Protein AF-A0A9W7ZA87-F1 (afdb_monomer_lite)

Sequence (185 aa):
MYPPQQPTYPDHVVEEARRQRLKSVKRQGIIYGGVEVAFTVVMAALLAVYVKRARDNYDSRYDDNWYRWYIWLLVALLALNVICAAYTIWRTISTIKWLKDPNTPPELIVAGTQTGWYGFGRSTIVIQQPAQQQYYQQPPPPTYAPDGSYAPNGPYAPNGPYAPDGSQPHGAYPPNSYLHGTNKQ

Structure (mmCIF, N/CA/C/O backbone):
data_AF-A0A9W7ZA87-F1
#
_entry.id   AF-A0A9W7ZA87-F1
#
loop_
_atom_site.group_PDB
_atom_site.id
_atom_site.type_symbol
_atom_site.label_atom_id
_atom_site.label_alt_id
_atom_site.label_comp_id
_atom_site.label_asym_id
_atom_site.label_entity_id
_atom_site.label_seq_id
_atom_site.pdbx_PDB_ins_code
_atom_site.Cartn_x
_atom_site.Cartn_y
_atom_site.Cartn_z
_atom_site.occupancy
_atom_site.B_iso_or_equiv
_atom_site.auth_seq_id
_atom_site.auth_comp_id
_atom_site.auth_asym_id
_atom_site.auth_atom_id
_atom_site.pdbx_PDB_model_num
ATOM 1 N N . MET A 1 1 ? -7.106 22.013 38.089 1.00 72.06 1 MET A N 1
ATOM 2 C CA . MET A 1 1 ? -7.945 21.427 37.022 1.00 72.06 1 MET A CA 1
ATOM 3 C C . MET A 1 1 ? -7.776 19.924 37.085 1.00 72.06 1 MET A C 1
ATOM 5 O O . MET A 1 1 ? -6.640 19.472 37.034 1.00 72.06 1 MET A O 1
ATOM 9 N N . TYR A 1 2 ? -8.859 19.173 37.265 1.00 67.69 2 TYR A N 1
ATOM 10 C CA . TYR A 1 2 ? -8.804 17.717 37.137 1.00 67.69 2 TYR A CA 1
ATOM 11 C C . TYR A 1 2 ? -8.795 17.344 35.649 1.00 67.69 2 TYR A C 1
ATOM 13 O O . TYR A 1 2 ? -9.451 18.040 34.866 1.00 67.69 2 TYR A O 1
ATOM 21 N N . PRO A 1 3 ? -8.056 16.298 35.240 1.00 79.94 3 PRO A N 1
ATOM 22 C CA . PRO A 1 3 ? -8.160 15.787 33.881 1.00 79.94 3 PRO A CA 1
ATOM 23 C C . PRO A 1 3 ? -9.607 15.333 33.618 1.00 79.94 3 PRO A C 1
ATOM 25 O O . PRO A 1 3 ? -10.256 14.821 34.536 1.00 79.94 3 PRO A O 1
ATOM 28 N N . PRO A 1 4 ? -10.138 15.536 32.400 1.00 78.25 4 PRO A N 1
ATOM 29 C CA . PRO A 1 4 ? -11.462 15.040 32.049 1.00 78.25 4 PRO A CA 1
ATOM 30 C C . PRO A 1 4 ? -11.510 13.521 32.248 1.00 78.25 4 PRO A C 1
ATOM 32 O O . PRO A 1 4 ? -10.562 12.817 31.897 1.00 78.25 4 PRO A O 1
ATOM 35 N N . GLN A 1 5 ? -12.601 13.021 32.836 1.00 76.25 5 GLN A N 1
ATOM 36 C CA . GLN A 1 5 ? -12.803 11.581 32.974 1.00 76.25 5 GLN A CA 1
ATOM 37 C C . GLN A 1 5 ? -12.877 10.942 31.587 1.00 76.25 5 GLN A C 1
ATOM 39 O O . GLN A 1 5 ? -13.565 11.443 30.695 1.00 76.25 5 GLN A O 1
ATOM 44 N N . GLN A 1 6 ? -12.145 9.845 31.418 1.00 76.69 6 GLN A N 1
ATOM 45 C CA . GLN A 1 6 ? -12.142 9.082 30.181 1.00 76.69 6 GLN A CA 1
ATOM 46 C C . GLN A 1 6 ? -13.514 8.428 29.964 1.00 76.69 6 GLN A C 1
ATOM 48 O O . GLN A 1 6 ? -14.052 7.830 30.899 1.00 76.69 6 GLN A O 1
ATOM 53 N N . PRO A 1 7 ? -14.110 8.544 28.765 1.00 78.75 7 PRO A N 1
ATOM 54 C CA . PRO A 1 7 ? -15.365 7.874 28.467 1.00 78.75 7 PRO A CA 1
ATOM 55 C C . PRO A 1 7 ? -15.174 6.353 28.503 1.00 78.75 7 PRO A C 1
ATOM 57 O O . PRO A 1 7 ? -14.403 5.784 27.729 1.00 78.75 7 PRO A O 1
ATOM 60 N N . THR A 1 8 ? -15.905 5.682 29.393 1.00 88.75 8 THR A N 1
ATOM 61 C CA . THR A 1 8 ? -15.935 4.218 29.465 1.00 88.75 8 THR A CA 1
ATOM 62 C C . THR A 1 8 ? -16.836 3.674 28.359 1.00 88.75 8 THR A C 1
ATOM 64 O O . THR A 1 8 ? -18.058 3.821 28.411 1.00 88.75 8 THR A O 1
ATOM 67 N N . TYR A 1 9 ? -16.244 3.043 27.346 1.00 86.56 9 TYR A N 1
ATOM 68 C CA . TYR A 1 9 ? -16.990 2.383 26.272 1.00 86.56 9 TYR A CA 1
ATOM 69 C C . TYR A 1 9 ? -17.353 0.944 26.669 1.00 86.56 9 TYR A C 1
ATOM 71 O O . TYR A 1 9 ? -16.493 0.242 27.198 1.00 86.56 9 TYR A O 1
ATOM 79 N N . PRO A 1 10 ? -18.576 0.461 26.377 1.00 92.12 10 PRO A N 1
ATOM 80 C CA . PRO A 1 10 ? -18.909 -0.951 26.546 1.00 92.12 10 PRO A CA 1
ATOM 81 C C . PRO A 1 10 ? -18.038 -1.848 25.652 1.00 92.12 10 PRO A C 1
ATOM 83 O O . PRO A 1 10 ? -17.840 -1.534 24.475 1.00 92.12 10 PRO A O 1
ATOM 86 N N . ASP A 1 11 ? -17.600 -3.001 26.166 1.00 91.06 11 ASP A N 1
ATOM 87 C CA . ASP A 1 11 ? -16.686 -3.921 25.460 1.00 91.06 11 ASP A CA 1
ATOM 88 C C . ASP A 1 11 ? -17.177 -4.320 24.059 1.00 91.06 11 ASP A C 1
ATOM 90 O O . ASP A 1 11 ? -16.398 -4.381 23.105 1.00 91.06 11 ASP A O 1
ATOM 94 N N . HIS A 1 12 ? -18.489 -4.533 23.899 1.00 92.38 12 HIS A N 1
ATOM 95 C CA . HIS A 1 12 ? -19.077 -4.911 22.611 1.00 92.38 12 HIS A CA 1
ATOM 96 C C . HIS A 1 12 ? -18.934 -3.811 21.545 1.00 92.38 12 HIS A C 1
ATOM 98 O O . HIS A 1 12 ? -18.693 -4.123 20.379 1.00 92.38 12 HIS A O 1
ATOM 104 N N . VAL A 1 13 ? -19.013 -2.533 21.937 1.00 89.56 13 VAL A N 1
ATOM 105 C CA . VAL A 1 13 ? -18.849 -1.386 21.026 1.00 89.56 13 VAL A CA 1
ATOM 106 C C . VAL A 1 13 ? -17.398 -1.288 20.559 1.00 89.56 13 VAL A C 1
ATOM 108 O O . VAL A 1 13 ? -17.131 -1.056 19.378 1.00 89.56 13 VAL A O 1
ATOM 111 N N . VAL A 1 14 ? -16.451 -1.497 21.477 1.00 89.44 14 VAL A N 1
ATOM 112 C CA . VAL A 1 14 ? -15.013 -1.468 21.177 1.00 89.44 14 VAL A CA 1
ATOM 113 C C . VAL A 1 14 ? -14.644 -2.582 20.199 1.00 89.44 14 VAL A C 1
ATOM 115 O O . VAL A 1 14 ? -13.931 -2.338 19.222 1.00 89.44 14 VAL A O 1
ATOM 118 N N . GLU A 1 15 ? -15.145 -3.795 20.429 1.00 91.38 15 GLU A N 1
ATOM 119 C CA . GLU A 1 15 ? -14.855 -4.949 19.579 1.00 91.38 15 GLU A CA 1
ATOM 120 C C . GLU A 1 15 ? -15.504 -4.819 18.191 1.00 91.38 15 GLU A C 1
ATOM 122 O O . GLU A 1 15 ? -14.879 -5.134 17.172 1.00 91.38 15 GLU A O 1
ATOM 127 N N . GLU A 1 16 ? -16.724 -4.283 18.107 1.00 91.25 16 GLU A N 1
ATOM 128 C CA . GLU A 1 16 ? -17.360 -4.001 16.821 1.00 91.25 16 GLU A CA 1
ATOM 129 C C . GLU A 1 16 ? -16.583 -2.941 16.026 1.00 91.25 16 GLU A C 1
ATOM 131 O O . GLU A 1 16 ? -16.246 -3.165 14.856 1.00 91.25 16 GLU A O 1
ATOM 136 N N . ALA A 1 17 ? -16.202 -1.832 16.670 1.00 88.81 17 ALA A N 1
ATOM 137 C CA . ALA A 1 17 ? -15.375 -0.794 16.058 1.00 88.81 17 ALA A CA 1
ATOM 138 C C . ALA A 1 17 ? -14.022 -1.354 15.581 1.00 88.81 17 ALA A C 1
ATOM 140 O O . ALA A 1 17 ? -13.575 -1.059 14.465 1.00 88.81 17 ALA A O 1
ATOM 141 N N . ARG A 1 18 ? -13.390 -2.229 16.376 1.00 90.44 18 ARG A N 1
ATOM 142 C CA . ARG A 1 18 ? -12.146 -2.927 16.015 1.00 90.44 18 ARG A CA 1
ATOM 143 C C . ARG A 1 18 ? -12.325 -3.764 14.749 1.00 90.44 18 ARG A C 1
ATOM 145 O O . ARG A 1 18 ? -11.526 -3.645 13.815 1.00 90.44 18 ARG A O 1
ATOM 152 N N . ARG A 1 19 ? -13.385 -4.575 14.674 1.00 92.00 19 ARG A N 1
ATOM 153 C CA . ARG A 1 19 ? -13.683 -5.421 13.504 1.00 92.00 19 ARG A CA 1
ATOM 154 C C . ARG A 1 19 ? -13.957 -4.601 12.251 1.00 92.00 19 ARG A C 1
ATOM 156 O O . ARG A 1 19 ? -13.438 -4.936 11.182 1.00 92.00 19 ARG A O 1
ATOM 163 N N . GLN A 1 20 ? -14.744 -3.533 12.364 1.00 90.31 20 GLN A N 1
ATOM 164 C CA . GLN A 1 20 ? -15.036 -2.645 11.238 1.00 90.31 20 GLN A CA 1
ATOM 165 C C . GLN A 1 20 ? -13.756 -1.987 10.702 1.00 90.31 20 GLN A C 1
ATOM 167 O O . GLN A 1 20 ? -13.512 -2.004 9.492 1.00 90.31 20 GLN A O 1
ATOM 172 N N . ARG A 1 21 ? -12.879 -1.503 11.590 1.00 84.81 21 ARG A N 1
ATOM 173 C CA . ARG A 1 21 ? -11.581 -0.927 11.203 1.00 84.81 21 ARG A CA 1
ATOM 174 C C . ARG A 1 21 ? -10.640 -1.936 10.573 1.00 84.81 21 ARG A C 1
ATOM 176 O O . ARG A 1 21 ? -9.973 -1.632 9.590 1.00 84.81 21 ARG A O 1
ATOM 183 N N . LEU A 1 22 ? -10.587 -3.150 11.106 1.00 89.75 22 LEU A N 1
ATOM 184 C CA . LEU A 1 22 ? -9.747 -4.192 10.531 1.00 89.75 22 LEU A CA 1
ATOM 185 C C . LEU A 1 22 ? -10.171 -4.501 9.086 1.00 89.75 22 LEU A C 1
ATOM 187 O O . LEU A 1 22 ? -9.316 -4.651 8.212 1.00 89.75 22 LEU A O 1
ATOM 191 N N . LYS A 1 23 ? -11.484 -4.537 8.813 1.00 90.50 23 LYS A N 1
ATOM 192 C CA . LYS A 1 23 ? -12.017 -4.7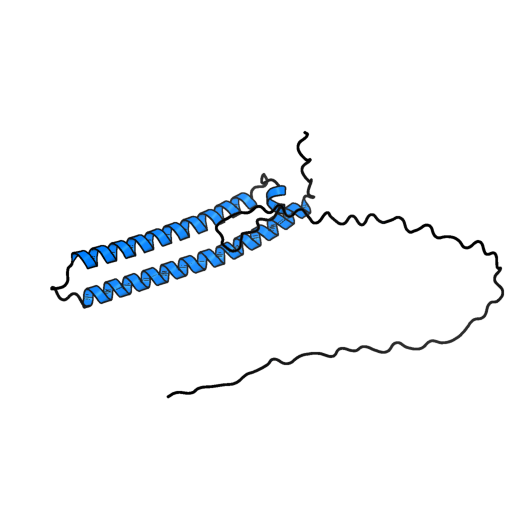01 7.452 1.00 90.50 23 LYS A CA 1
ATOM 193 C C . LYS A 1 23 ? -11.652 -3.520 6.547 1.00 90.50 23 LYS A C 1
ATOM 195 O O . LYS A 1 23 ? -11.206 -3.754 5.422 1.00 90.50 23 LYS A O 1
ATOM 200 N N . SER A 1 24 ? -11.803 -2.279 7.018 1.00 86.62 24 SER A N 1
ATOM 201 C CA . SER A 1 24 ? -11.503 -1.090 6.208 1.00 86.62 24 SER A CA 1
ATOM 202 C C . SER A 1 24 ? -10.012 -0.974 5.881 1.00 86.62 24 SER A C 1
ATOM 204 O O . SER A 1 24 ? -9.663 -0.822 4.709 1.00 86.62 24 SER A O 1
ATOM 206 N N . VAL A 1 25 ? -9.130 -1.158 6.870 1.00 86.19 25 VAL A N 1
ATOM 207 C CA . VAL A 1 25 ? -7.669 -1.125 6.687 1.00 86.19 25 VAL A CA 1
ATOM 208 C C . VAL A 1 25 ? -7.211 -2.247 5.758 1.00 86.19 25 VAL A C 1
ATOM 210 O O . VAL A 1 25 ? -6.379 -2.010 4.885 1.00 86.19 25 VAL A O 1
ATOM 213 N N . LYS A 1 26 ? -7.781 -3.455 5.879 1.00 88.81 26 LYS A N 1
ATOM 214 C CA . LYS A 1 26 ? -7.462 -4.567 4.970 1.00 88.81 26 LYS A CA 1
ATOM 215 C C . LYS A 1 26 ? -7.852 -4.241 3.527 1.00 88.81 26 LYS A C 1
ATOM 217 O O . LYS A 1 26 ? -7.058 -4.475 2.621 1.00 88.81 26 LYS A O 1
ATOM 222 N N . ARG A 1 27 ? -9.046 -3.678 3.305 1.00 89.00 27 ARG A N 1
ATOM 223 C CA . ARG A 1 27 ? -9.510 -3.296 1.962 1.00 89.00 27 ARG A CA 1
ATOM 224 C C . ARG A 1 27 ? -8.642 -2.192 1.357 1.00 89.00 27 ARG A C 1
ATOM 226 O O . ARG A 1 27 ? -8.226 -2.322 0.212 1.00 89.00 27 ARG A O 1
ATOM 233 N N . GLN A 1 28 ? -8.337 -1.146 2.124 1.00 84.56 28 GLN A N 1
ATOM 234 C CA . GLN A 1 28 ? -7.454 -0.068 1.672 1.00 84.56 28 GLN A CA 1
ATOM 235 C C . GLN A 1 28 ? -6.049 -0.589 1.361 1.00 84.56 28 GLN A C 1
ATOM 237 O O . GLN A 1 28 ? -5.515 -0.283 0.301 1.00 84.56 28 GLN A O 1
ATOM 242 N N . GLY A 1 29 ? -5.483 -1.431 2.229 1.00 85.00 29 GLY A N 1
ATOM 243 C CA . GLY A 1 29 ? -4.172 -2.042 2.010 1.00 85.00 29 GLY A CA 1
ATOM 244 C C . GLY A 1 29 ? -4.082 -2.830 0.704 1.00 85.00 29 GLY A C 1
ATOM 245 O O . GLY A 1 29 ? -3.088 -2.718 -0.003 1.00 85.00 29 GLY A O 1
ATOM 246 N N . ILE A 1 30 ? -5.136 -3.575 0.353 1.00 88.25 30 ILE A N 1
ATOM 247 C CA . ILE A 1 30 ? -5.198 -4.326 -0.910 1.00 88.25 30 ILE A CA 1
ATOM 248 C C . ILE A 1 30 ? -5.261 -3.381 -2.114 1.00 88.25 30 ILE A C 1
ATOM 250 O O . ILE A 1 30 ? -4.547 -3.600 -3.086 1.00 88.25 30 ILE A O 1
ATOM 254 N N . ILE A 1 31 ? -6.088 -2.333 -2.056 1.00 88.12 31 ILE A N 1
ATOM 255 C CA . ILE A 1 31 ? -6.246 -1.395 -3.176 1.00 88.12 31 ILE A CA 1
ATOM 256 C C . ILE A 1 31 ? -4.949 -0.615 -3.407 1.00 88.12 31 ILE A C 1
ATOM 258 O O . ILE A 1 31 ? -4.411 -0.652 -4.508 1.00 88.12 31 ILE A O 1
ATOM 262 N N . TYR A 1 32 ? -4.415 0.047 -2.376 1.00 85.81 32 TYR A N 1
ATOM 263 C CA . TYR A 1 32 ? -3.193 0.844 -2.514 1.00 85.81 32 TYR A CA 1
ATOM 264 C C . TYR A 1 32 ? -1.980 -0.029 -2.831 1.00 85.81 32 TYR A C 1
ATOM 266 O O . TYR A 1 32 ? -1.224 0.294 -3.741 1.00 85.81 32 TYR A O 1
ATOM 274 N N . GLY A 1 33 ? -1.828 -1.166 -2.144 1.00 87.00 33 GLY A N 1
ATOM 275 C CA . GLY A 1 33 ? -0.743 -2.103 -2.428 1.00 87.00 33 GLY A CA 1
ATOM 276 C C . GLY A 1 33 ? -0.811 -2.657 -3.852 1.00 87.00 33 GLY A C 1
ATOM 277 O O . GLY A 1 33 ? 0.213 -2.745 -4.519 1.00 87.00 33 GLY A O 1
ATOM 278 N N . GLY A 1 34 ? -2.010 -2.977 -4.349 1.00 88.88 34 GLY A N 1
ATOM 279 C CA . GLY A 1 34 ? -2.200 -3.452 -5.719 1.00 88.88 34 GLY A CA 1
ATOM 280 C C . GLY A 1 34 ? -1.887 -2.390 -6.774 1.00 88.88 34 GLY A C 1
ATOM 281 O O . GLY A 1 34 ? -1.212 -2.694 -7.755 1.00 88.88 34 GLY A O 1
ATOM 282 N N . VAL A 1 35 ? -2.336 -1.147 -6.562 1.00 91.00 35 VAL A N 1
ATOM 283 C CA . VAL A 1 35 ? -2.074 -0.027 -7.482 1.00 91.00 35 VAL A CA 1
ATOM 284 C C . VAL A 1 35 ? -0.583 0.303 -7.549 1.00 91.00 35 VAL A C 1
ATOM 286 O O . VAL A 1 35 ? -0.058 0.447 -8.650 1.00 91.00 35 VAL A O 1
ATOM 289 N N . GLU A 1 36 ? 0.111 0.365 -6.410 1.00 88.00 36 GLU A N 1
ATOM 290 C CA . GLU A 1 36 ? 1.558 0.622 -6.373 1.00 88.00 36 GLU A CA 1
ATOM 291 C C . GLU A 1 36 ? 2.340 -0.479 -7.097 1.00 88.00 36 GLU A C 1
ATOM 293 O O . GLU A 1 36 ? 3.146 -0.185 -7.973 1.00 88.00 36 GLU A O 1
ATOM 298 N N . VAL A 1 37 ? 2.046 -1.757 -6.819 1.00 88.81 37 VAL A N 1
ATOM 299 C CA . VAL A 1 37 ? 2.716 -2.884 -7.493 1.00 88.81 37 VAL A CA 1
ATOM 300 C C . VAL A 1 37 ? 2.472 -2.852 -9.002 1.00 88.81 37 VAL A C 1
ATOM 302 O O . VAL A 1 37 ? 3.410 -3.029 -9.780 1.00 88.81 37 VAL A O 1
ATOM 305 N N . ALA A 1 38 ? 1.235 -2.594 -9.434 1.00 91.31 38 ALA A N 1
ATOM 306 C CA . ALA A 1 38 ? 0.915 -2.448 -10.851 1.00 91.31 38 ALA A CA 1
ATOM 307 C C . ALA A 1 38 ? 1.698 -1.290 -11.493 1.00 91.31 38 ALA A C 1
ATOM 309 O O . ALA A 1 38 ? 2.262 -1.459 -12.574 1.00 91.31 38 ALA A O 1
ATOM 310 N N . PHE A 1 39 ? 1.788 -0.143 -10.815 1.00 89.56 39 PHE A N 1
ATOM 311 C CA . PHE A 1 39 ? 2.56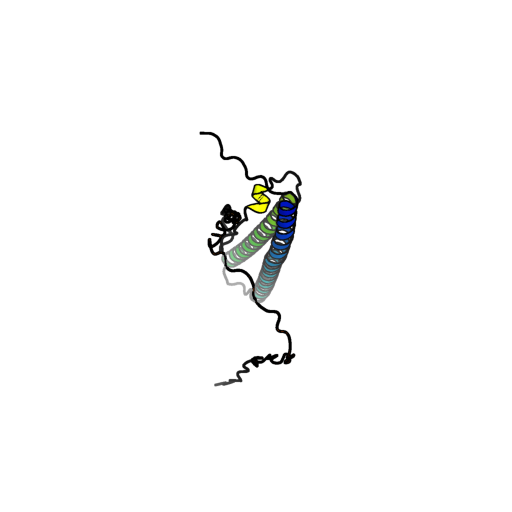0 1.004 -11.282 1.00 89.56 39 PHE A CA 1
ATOM 312 C C . PHE A 1 39 ? 4.056 0.677 -11.407 1.00 89.56 39 PHE A C 1
ATOM 314 O O . PHE A 1 39 ? 4.653 0.950 -12.450 1.00 89.56 39 PHE A O 1
ATOM 321 N N . THR A 1 40 ? 4.655 0.024 -10.405 1.00 90.62 40 THR A N 1
ATOM 322 C CA . THR A 1 40 ? 6.060 -0.412 -10.453 1.00 90.62 40 THR A CA 1
ATOM 323 C C . THR A 1 40 ? 6.314 -1.360 -11.629 1.00 90.62 40 THR A C 1
ATOM 325 O O . THR A 1 40 ? 7.307 -1.203 -12.339 1.00 90.62 40 THR A O 1
ATOM 328 N N . VAL A 1 41 ? 5.416 -2.323 -11.877 1.00 93.94 41 VAL A N 1
ATOM 329 C CA . VAL A 1 41 ? 5.532 -3.271 -13.000 1.00 93.94 41 VAL A CA 1
ATOM 330 C C . VAL A 1 41 ? 5.473 -2.547 -14.345 1.00 93.94 41 VAL A C 1
ATOM 332 O O . VAL A 1 41 ? 6.295 -2.823 -15.220 1.00 93.94 41 VAL A O 1
ATOM 335 N N . VAL A 1 42 ? 4.553 -1.592 -14.509 1.00 93.88 42 VAL A N 1
ATOM 336 C CA . VAL A 1 42 ? 4.457 -0.775 -15.730 1.00 93.88 42 VAL A CA 1
ATOM 337 C C . VAL A 1 42 ? 5.727 0.055 -15.932 1.00 93.88 42 VAL A C 1
ATOM 339 O O . VAL A 1 42 ? 6.285 0.052 -17.028 1.00 93.88 42 VAL A O 1
ATOM 342 N N . MET A 1 43 ? 6.234 0.710 -14.885 1.00 89.75 43 MET A N 1
ATOM 343 C CA . MET A 1 43 ? 7.472 1.497 -14.958 1.00 89.75 43 MET A CA 1
ATOM 344 C C . MET A 1 43 ? 8.688 0.632 -15.302 1.00 89.75 43 MET A C 1
ATOM 346 O O . MET A 1 43 ? 9.494 1.014 -16.149 1.00 89.75 43 MET A O 1
ATOM 350 N N . ALA A 1 44 ? 8.802 -0.558 -14.709 1.00 93.44 44 ALA A N 1
ATOM 351 C CA . ALA A 1 44 ? 9.866 -1.505 -15.026 1.00 93.44 44 ALA A CA 1
ATOM 352 C C . ALA A 1 44 ? 9.779 -2.003 -16.480 1.00 93.44 44 ALA A C 1
ATOM 354 O O . ALA A 1 44 ? 10.799 -2.091 -17.164 1.00 93.44 44 ALA A O 1
ATOM 355 N N . ALA A 1 45 ? 8.571 -2.279 -16.982 1.00 94.62 45 ALA A N 1
ATOM 356 C CA . ALA A 1 45 ? 8.359 -2.675 -18.372 1.00 94.62 45 ALA A CA 1
ATOM 357 C C . ALA A 1 45 ? 8.724 -1.547 -19.350 1.00 94.62 45 ALA A C 1
ATOM 359 O O . ALA A 1 45 ? 9.415 -1.792 -20.339 1.00 94.62 45 ALA A O 1
ATOM 360 N N . LEU A 1 46 ? 8.323 -0.304 -19.058 1.00 90.00 46 LEU A N 1
ATOM 361 C CA . LEU A 1 46 ? 8.698 0.868 -19.853 1.00 90.00 46 LEU A CA 1
ATOM 362 C C . LEU A 1 46 ? 10.213 1.090 -19.852 1.00 90.00 46 LEU A C 1
ATOM 364 O O . LEU A 1 46 ? 10.786 1.329 -20.913 1.00 90.00 46 LEU A O 1
ATOM 368 N N . LEU A 1 47 ? 10.872 0.942 -18.698 1.00 91.00 47 LEU A N 1
ATOM 369 C CA . LEU A 1 47 ? 12.329 1.004 -18.593 1.00 91.00 47 LEU A CA 1
ATOM 370 C C . LEU A 1 47 ? 12.994 -0.082 -19.450 1.00 91.00 47 LEU A C 1
ATOM 372 O O . LEU A 1 47 ? 13.928 0.212 -20.190 1.00 91.00 47 LEU A O 1
ATOM 376 N N . ALA A 1 48 ? 12.491 -1.318 -19.413 1.00 92.25 48 ALA A N 1
ATOM 377 C CA . ALA A 1 48 ? 13.021 -2.413 -20.223 1.00 92.25 48 ALA A CA 1
ATOM 378 C C . ALA A 1 48 ? 12.858 -2.155 -21.732 1.00 92.25 48 ALA A C 1
ATOM 380 O O . ALA A 1 48 ? 13.804 -2.350 -22.499 1.00 92.25 48 ALA A O 1
ATOM 381 N N . VAL A 1 49 ? 11.688 -1.670 -22.165 1.00 92.62 49 VAL A N 1
ATOM 382 C CA . VAL A 1 49 ? 11.437 -1.274 -23.562 1.00 92.62 49 VAL A CA 1
ATOM 383 C C . VAL A 1 49 ? 12.352 -0.122 -23.971 1.00 92.62 49 VAL A C 1
ATOM 385 O O . VAL A 1 49 ? 12.908 -0.147 -25.069 1.00 92.62 49 VAL A O 1
ATOM 388 N N . TYR A 1 50 ? 12.547 0.861 -23.092 1.00 87.88 50 TYR A N 1
ATOM 389 C CA . TYR A 1 50 ? 13.426 1.999 -23.335 1.00 87.88 50 TYR A CA 1
ATOM 390 C C . TYR A 1 50 ? 14.888 1.565 -23.500 1.00 87.88 50 TYR A C 1
ATOM 392 O O . TYR A 1 50 ? 15.524 1.929 -24.487 1.00 87.88 50 TYR A O 1
ATOM 400 N N . VAL A 1 51 ? 15.400 0.731 -22.589 1.00 89.44 51 VAL A N 1
ATOM 401 C CA . VAL A 1 51 ? 16.760 0.172 -22.661 1.00 89.44 51 VAL A CA 1
ATOM 402 C C . VAL A 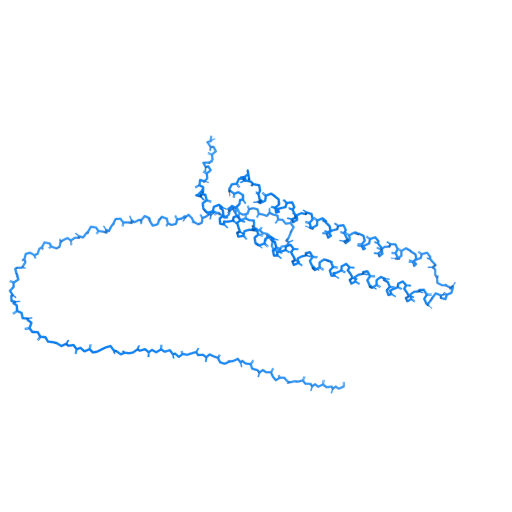1 51 ? 16.945 -0.648 -23.937 1.00 89.44 51 VAL A C 1
ATOM 404 O O . VAL A 1 51 ? 17.954 -0.492 -24.622 1.00 89.44 51 VAL A O 1
ATOM 407 N N . LYS A 1 52 ? 15.958 -1.477 -24.302 1.00 90.94 52 LYS A N 1
ATOM 408 C CA . LYS A 1 52 ? 15.995 -2.253 -25.548 1.00 90.94 52 LYS A CA 1
ATOM 409 C C . LYS A 1 52 ? 16.049 -1.341 -26.775 1.00 90.94 52 LYS A C 1
ATOM 411 O O . LYS A 1 52 ? 16.947 -1.478 -27.595 1.00 90.94 52 LYS A O 1
ATOM 416 N N . ARG A 1 53 ? 15.121 -0.385 -26.881 1.00 88.12 53 ARG A N 1
ATOM 417 C CA . ARG A 1 53 ? 15.061 0.544 -28.018 1.00 88.12 53 ARG A CA 1
ATOM 418 C C . ARG A 1 53 ? 16.341 1.355 -28.146 1.00 88.12 53 ARG A C 1
ATOM 420 O O . ARG A 1 53 ? 16.797 1.598 -2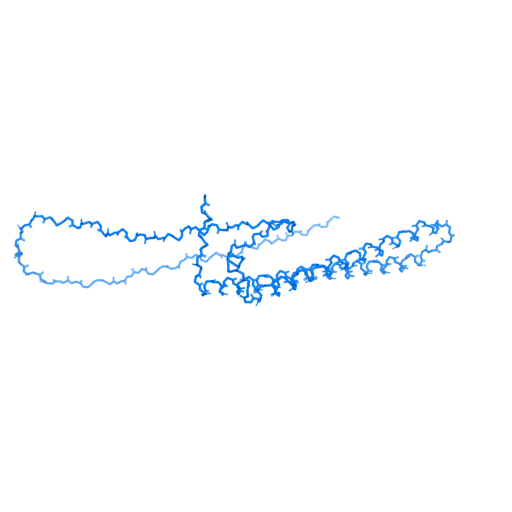9.258 1.00 88.12 53 ARG A O 1
ATOM 427 N N . ALA A 1 54 ? 16.898 1.801 -27.030 1.00 82.56 54 ALA A N 1
ATOM 428 C CA . ALA A 1 54 ? 18.135 2.552 -27.049 1.00 82.56 54 ALA A CA 1
ATOM 429 C C . ALA A 1 54 ? 19.300 1.693 -27.544 1.00 82.56 54 ALA A C 1
ATOM 431 O O . ALA A 1 54 ? 20.002 2.130 -28.446 1.00 82.56 54 ALA A O 1
ATOM 432 N N . ARG A 1 55 ? 19.445 0.456 -27.045 1.00 85.81 55 ARG A N 1
ATOM 433 C CA . ARG A 1 55 ? 20.460 -0.497 -27.522 1.00 85.81 55 ARG A CA 1
ATOM 434 C C . ARG A 1 55 ? 20.431 -0.669 -29.044 1.00 85.81 55 ARG A C 1
ATOM 436 O O . ARG A 1 55 ? 21.491 -0.732 -29.653 1.00 85.81 55 ARG A O 1
ATOM 443 N N . ASP A 1 56 ? 19.239 -0.718 -29.635 1.00 88.38 56 ASP A N 1
ATOM 444 C CA . ASP A 1 56 ? 19.070 -0.916 -31.078 1.00 88.38 56 ASP A CA 1
ATOM 445 C C . ASP A 1 56 ? 19.362 0.355 -31.908 1.00 88.38 56 ASP A C 1
ATOM 447 O O . ASP A 1 56 ? 19.731 0.248 -33.072 1.00 88.38 56 ASP A O 1
ATOM 451 N N . ASN A 1 57 ? 19.223 1.558 -31.331 1.00 84.06 57 ASN A N 1
ATOM 452 C CA . ASN A 1 57 ? 19.436 2.850 -32.014 1.00 84.06 57 ASN A CA 1
ATOM 453 C C . ASN A 1 57 ? 20.791 3.504 -31.684 1.00 84.06 57 ASN A C 1
ATOM 455 O O . ASN A 1 57 ? 20.979 4.694 -31.941 1.00 84.06 57 ASN A O 1
ATOM 459 N N . TYR A 1 58 ? 21.716 2.760 -31.079 1.00 72.88 58 TYR A N 1
ATOM 460 C CA . TYR A 1 58 ? 23.018 3.269 -30.654 1.00 72.88 58 TYR A CA 1
ATOM 461 C C . TYR A 1 58 ? 23.960 3.430 -31.859 1.00 72.88 58 TYR A C 1
ATOM 463 O O . TYR A 1 58 ? 24.885 2.648 -32.066 1.00 72.88 58 TYR A O 1
ATOM 471 N N . ASP A 1 59 ? 23.707 4.447 -32.681 1.00 76.06 59 ASP A N 1
ATOM 472 C CA . ASP A 1 59 ? 24.659 4.904 -33.689 1.00 76.06 59 ASP A CA 1
ATOM 473 C C . ASP A 1 59 ? 25.680 5.827 -33.001 1.00 76.06 59 ASP A C 1
ATOM 475 O O . ASP A 1 59 ? 25.321 6.747 -32.261 1.00 76.06 59 ASP A O 1
ATOM 479 N N . SER A 1 60 ? 26.967 5.535 -33.175 1.00 64.94 60 SER A N 1
ATOM 480 C CA . SER A 1 60 ? 28.084 5.839 -32.257 1.00 64.94 60 SER A CA 1
ATOM 481 C C . SER A 1 60 ? 28.467 7.319 -32.055 1.00 64.94 60 SER A C 1
ATOM 483 O O . SER A 1 60 ? 29.558 7.610 -31.565 1.00 64.94 60 SER A O 1
ATOM 485 N N . ARG A 1 61 ? 27.607 8.274 -32.431 1.00 70.81 61 ARG A N 1
ATOM 486 C CA . ARG A 1 61 ? 27.926 9.714 -32.464 1.00 70.81 61 ARG A CA 1
ATOM 487 C C . ARG A 1 61 ? 27.210 10.588 -31.437 1.00 70.81 61 ARG A C 1
ATOM 489 O O . ARG A 1 61 ? 27.548 11.765 -31.351 1.00 70.81 61 ARG A O 1
ATOM 496 N N . TYR A 1 62 ? 26.254 10.061 -30.673 1.00 64.06 62 TYR A N 1
ATOM 497 C CA . TYR A 1 62 ? 25.584 10.830 -29.618 1.00 64.06 62 TYR A CA 1
ATOM 498 C C . TYR A 1 62 ? 26.220 10.600 -28.239 1.00 64.06 62 TYR A C 1
ATOM 500 O O . TYR A 1 62 ? 26.616 9.492 -27.895 1.00 64.06 62 TYR A O 1
ATOM 508 N N . ASP A 1 63 ? 26.317 11.690 -27.477 1.00 68.94 63 ASP A N 1
ATOM 509 C CA . ASP A 1 63 ? 27.050 11.856 -26.217 1.00 68.94 63 ASP A CA 1
ATOM 510 C C . ASP A 1 63 ? 26.685 10.797 -25.147 1.00 68.94 63 ASP A C 1
ATOM 512 O O . ASP A 1 63 ? 25.625 10.847 -24.512 1.00 68.94 63 ASP A O 1
ATOM 516 N N . ASP A 1 64 ? 27.582 9.828 -24.932 1.00 78.19 64 ASP A N 1
ATOM 517 C CA . ASP A 1 64 ? 27.371 8.633 -24.092 1.00 78.19 64 ASP A CA 1
ATOM 518 C C . ASP A 1 64 ? 27.106 8.979 -22.608 1.00 78.19 64 ASP A C 1
ATOM 520 O O . ASP A 1 64 ? 26.468 8.228 -21.862 1.00 78.19 64 ASP A O 1
ATOM 524 N N . ASN A 1 65 ? 27.542 10.165 -22.174 1.00 86.56 65 ASN A N 1
ATOM 525 C CA . ASN A 1 65 ? 27.410 10.634 -20.795 1.00 86.56 65 ASN A CA 1
ATOM 526 C C . ASN A 1 65 ? 25.971 11.026 -20.430 1.00 86.56 65 ASN A C 1
ATOM 528 O O . ASN A 1 65 ? 25.498 10.680 -19.344 1.00 86.56 65 ASN A O 1
ATOM 532 N N . TRP A 1 66 ? 25.259 11.714 -21.329 1.00 83.19 66 TRP A N 1
ATOM 533 C CA . TRP A 1 66 ? 23.875 12.136 -21.082 1.00 83.19 66 TRP A CA 1
ATOM 534 C C . TRP A 1 66 ? 22.948 10.926 -20.949 1.00 83.19 66 TRP A C 1
ATOM 536 O O . TRP A 1 66 ? 22.128 10.841 -20.031 1.00 83.19 66 TRP A O 1
ATOM 546 N N . TYR A 1 67 ? 23.123 9.949 -21.838 1.00 82.56 67 TYR A N 1
ATOM 547 C CA . TYR A 1 67 ? 22.302 8.747 -21.859 1.00 82.56 67 TYR A CA 1
ATOM 548 C C . TYR A 1 67 ? 22.509 7.877 -20.612 1.00 82.56 67 TYR A C 1
ATOM 550 O O . TYR A 1 67 ? 21.540 7.473 -19.963 1.00 82.56 67 TYR A O 1
ATOM 558 N N . ARG A 1 68 ? 23.770 7.639 -20.221 1.00 85.00 68 ARG A N 1
ATOM 559 C CA . ARG A 1 68 ? 24.094 6.914 -18.983 1.00 85.00 68 ARG A CA 1
ATOM 560 C C . ARG A 1 68 ? 23.467 7.581 -17.764 1.00 85.00 68 ARG A C 1
ATOM 562 O O . ARG A 1 68 ? 22.878 6.889 -16.934 1.00 85.00 68 ARG A O 1
ATOM 569 N N . TRP A 1 69 ? 23.561 8.907 -17.664 1.00 89.81 69 TRP A N 1
ATOM 570 C CA . TRP A 1 69 ? 22.964 9.656 -16.558 1.00 89.81 69 TRP A CA 1
ATOM 571 C C . TRP A 1 69 ? 21.440 9.475 -16.499 1.00 89.81 69 TRP A C 1
ATOM 573 O O . TRP A 1 69 ? 20.892 9.216 -15.428 1.00 89.81 69 TRP A O 1
ATOM 583 N N . TYR A 1 70 ? 20.761 9.514 -17.649 1.00 86.69 70 TYR A N 1
ATOM 584 C CA . TYR A 1 70 ? 19.315 9.312 -17.720 1.00 86.69 70 TYR A CA 1
ATOM 585 C C . TYR A 1 70 ? 18.879 7.901 -17.293 1.00 86.69 70 TYR A C 1
ATOM 587 O O . TYR A 1 70 ? 17.911 7.769 -16.541 1.00 86.69 70 TYR A O 1
ATOM 595 N N . ILE A 1 71 ? 19.605 6.843 -17.690 1.00 88.56 71 ILE A N 1
ATOM 596 C CA . ILE A 1 71 ? 19.317 5.483 -17.196 1.00 88.56 71 ILE A CA 1
ATOM 597 C C . ILE A 1 71 ? 19.433 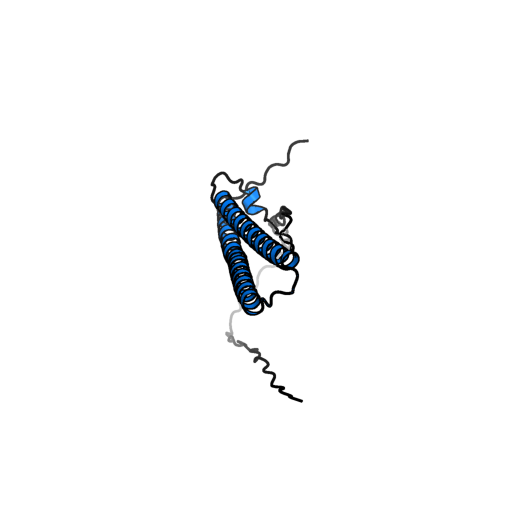5.434 -15.672 1.00 88.56 71 ILE A C 1
ATOM 599 O O . ILE A 1 71 ? 18.535 4.914 -15.011 1.00 88.56 71 ILE A O 1
ATOM 603 N N . TRP A 1 72 ? 20.517 5.973 -15.107 1.00 91.50 72 TRP A N 1
ATOM 604 C CA . TRP A 1 72 ? 20.708 5.984 -13.656 1.00 91.50 72 TRP A CA 1
ATOM 605 C C . TRP A 1 72 ? 19.593 6.739 -12.935 1.00 91.50 72 TRP A C 1
ATOM 607 O O . TRP A 1 72 ? 19.123 6.271 -11.899 1.00 91.50 72 TRP A O 1
ATOM 617 N N . LEU A 1 73 ? 19.112 7.846 -13.506 1.00 91.94 73 LEU A N 1
ATOM 618 C CA . LEU A 1 73 ? 17.967 8.581 -12.980 1.00 91.94 73 LEU A CA 1
ATOM 619 C C . LEU A 1 73 ? 16.687 7.732 -12.996 1.00 91.94 73 LEU A C 1
ATOM 621 O O . LEU A 1 73 ? 15.985 7.680 -11.987 1.00 91.94 73 LEU A O 1
ATOM 625 N N . LEU A 1 74 ? 16.394 7.018 -14.087 1.00 89.88 74 LEU A N 1
ATOM 626 C CA . LEU A 1 74 ? 15.223 6.134 -14.151 1.00 89.88 74 LEU A CA 1
ATOM 627 C C . LEU A 1 74 ? 15.317 4.965 -13.163 1.00 89.88 74 LEU A C 1
ATOM 629 O O . LEU A 1 74 ? 14.330 4.637 -12.505 1.00 89.88 74 LEU A O 1
ATOM 633 N N . VAL A 1 75 ? 16.498 4.358 -13.026 1.00 92.25 75 VAL A N 1
ATOM 634 C CA . VAL A 1 75 ? 16.743 3.291 -12.045 1.00 92.25 75 VAL A CA 1
ATOM 635 C C . VAL A 1 75 ? 16.569 3.819 -10.620 1.00 92.25 75 VAL A C 1
ATOM 637 O O . VAL A 1 75 ? 15.924 3.163 -9.804 1.00 92.25 75 VAL A O 1
ATOM 640 N N . ALA A 1 76 ? 17.078 5.017 -10.319 1.00 94.12 76 ALA A N 1
ATOM 641 C CA . ALA A 1 76 ? 16.911 5.651 -9.015 1.00 94.12 76 ALA A CA 1
ATOM 642 C C . ALA A 1 76 ? 15.436 5.960 -8.705 1.00 94.12 76 ALA A C 1
ATOM 644 O O . ALA A 1 76 ? 14.975 5.686 -7.597 1.00 94.12 76 ALA A O 1
ATOM 645 N N . LEU A 1 77 ? 14.674 6.465 -9.682 1.00 90.88 77 LEU A N 1
ATOM 646 C CA . LEU A 1 77 ? 13.234 6.701 -9.533 1.00 90.88 77 LEU A CA 1
ATOM 647 C C . LEU A 1 77 ? 12.453 5.398 -9.319 1.00 90.88 77 LEU A C 1
ATOM 649 O O . LEU A 1 77 ? 11.558 5.357 -8.475 1.00 90.88 77 LEU A O 1
ATOM 653 N N . LEU A 1 78 ? 12.808 4.325 -10.033 1.00 92.38 78 LEU A N 1
ATOM 654 C CA . LEU A 1 78 ? 12.207 3.006 -9.833 1.00 92.38 78 LEU A CA 1
ATOM 655 C C . LEU A 1 78 ? 12.510 2.470 -8.426 1.00 92.38 78 LEU A C 1
ATOM 657 O O . LEU A 1 78 ? 11.604 2.001 -7.740 1.00 92.38 78 LEU A O 1
ATOM 661 N N . ALA A 1 79 ? 13.758 2.588 -7.967 1.00 93.62 79 ALA A N 1
ATOM 662 C CA . ALA A 1 79 ? 14.151 2.183 -6.621 1.00 93.62 79 ALA A CA 1
ATOM 663 C C . ALA A 1 79 ? 13.410 2.987 -5.540 1.00 93.62 79 ALA A C 1
ATOM 665 O O . ALA A 1 79 ? 12.901 2.404 -4.582 1.00 93.62 79 ALA A O 1
ATOM 666 N N . LEU A 1 80 ? 13.283 4.308 -5.711 1.00 93.12 80 LEU A N 1
ATOM 667 C CA . LEU A 1 80 ? 12.518 5.163 -4.804 1.00 93.12 80 LEU A CA 1
ATOM 668 C C . LEU A 1 80 ? 11.044 4.743 -4.751 1.00 93.12 80 LEU A C 1
ATOM 670 O O . LEU A 1 80 ? 10.485 4.633 -3.662 1.00 93.12 80 LEU A O 1
ATOM 674 N N . ASN A 1 81 ? 10.431 4.443 -5.900 1.00 90.81 81 ASN A N 1
ATOM 675 C CA . ASN A 1 81 ? 9.057 3.948 -5.958 1.00 90.81 81 ASN A CA 1
ATOM 676 C C . ASN A 1 81 ? 8.894 2.619 -5.196 1.00 90.81 81 ASN A C 1
ATOM 678 O O . ASN A 1 81 ? 7.986 2.498 -4.377 1.00 90.81 81 ASN A O 1
ATOM 682 N N . VAL A 1 82 ? 9.820 1.668 -5.371 1.00 91.44 82 VAL A N 1
ATOM 683 C CA . VAL A 1 82 ? 9.823 0.397 -4.622 1.00 91.44 82 VAL A CA 1
ATOM 684 C C . VAL A 1 82 ? 9.941 0.636 -3.113 1.00 91.44 82 VAL A C 1
ATOM 686 O O . VAL A 1 82 ? 9.220 0.009 -2.336 1.00 91.44 82 VAL A O 1
ATOM 689 N N . ILE A 1 83 ? 10.803 1.562 -2.680 1.00 93.56 83 ILE A N 1
ATOM 690 C CA . ILE A 1 83 ? 10.948 1.928 -1.262 1.00 93.56 83 ILE A CA 1
ATOM 691 C C . ILE A 1 83 ? 9.646 2.539 -0.723 1.00 93.56 83 ILE A C 1
ATOM 693 O O . ILE A 1 83 ? 9.190 2.151 0.354 1.00 93.56 83 ILE A O 1
ATOM 697 N N . CYS A 1 84 ? 9.009 3.447 -1.467 1.00 88.69 84 CYS A N 1
ATOM 698 C CA . CYS A 1 84 ? 7.721 4.038 -1.095 1.00 88.69 84 CYS A CA 1
ATOM 699 C C . CYS A 1 84 ? 6.605 2.984 -0.997 1.00 88.69 84 CYS A C 1
ATOM 701 O O . CYS A 1 84 ? 5.834 2.989 -0.029 1.00 88.69 84 CYS A O 1
ATOM 703 N N . ALA A 1 85 ? 6.546 2.043 -1.941 1.00 87.75 85 ALA A N 1
ATOM 704 C CA . ALA A 1 85 ? 5.593 0.938 -1.920 1.00 87.75 85 ALA A CA 1
ATOM 705 C C . ALA A 1 85 ? 5.826 0.028 -0.700 1.00 87.75 85 ALA A C 1
ATOM 707 O O . ALA A 1 85 ? 4.893 -0.265 0.053 1.00 87.75 85 ALA A O 1
ATOM 708 N N . ALA A 1 86 ? 7.082 -0.348 -0.438 1.00 90.38 86 ALA A N 1
ATOM 709 C CA . ALA A 1 86 ? 7.457 -1.162 0.716 1.00 90.38 86 ALA A CA 1
ATOM 710 C C . ALA A 1 86 ? 7.118 -0.471 2.046 1.00 90.38 86 ALA A C 1
ATOM 712 O O . ALA A 1 86 ? 6.546 -1.098 2.941 1.00 90.38 86 ALA A O 1
ATOM 713 N N . TYR A 1 87 ? 7.402 0.829 2.165 1.00 91.19 87 TYR A N 1
ATOM 714 C CA . TYR A 1 87 ? 7.043 1.630 3.334 1.00 91.19 87 TYR A CA 1
ATOM 715 C C . TYR A 1 87 ? 5.527 1.662 3.561 1.00 91.19 87 TYR A C 1
ATOM 717 O O . TYR A 1 87 ? 5.060 1.488 4.690 1.00 91.19 87 TYR A O 1
ATOM 725 N N . THR A 1 88 ? 4.748 1.821 2.490 1.00 87.31 88 THR A N 1
ATOM 726 C CA . THR A 1 88 ? 3.282 1.832 2.555 1.00 87.31 88 THR A CA 1
ATOM 727 C C . THR A 1 88 ? 2.740 0.489 3.045 1.00 87.31 88 THR A C 1
ATOM 729 O O . THR A 1 88 ? 1.943 0.455 3.985 1.00 87.31 88 THR A O 1
ATOM 732 N N . ILE A 1 89 ? 3.236 -0.624 2.495 1.00 88.12 89 ILE A N 1
ATOM 733 C CA . ILE A 1 89 ? 2.864 -1.982 2.923 1.00 88.12 89 ILE A CA 1
ATOM 734 C C . ILE A 1 89 ? 3.238 -2.210 4.392 1.00 88.12 89 ILE A C 1
ATOM 736 O O . ILE A 1 89 ? 2.409 -2.668 5.185 1.00 88.12 89 ILE A O 1
ATOM 740 N N . TRP A 1 90 ? 4.466 -1.858 4.780 1.00 91.88 90 TRP A N 1
ATOM 741 C CA . TRP A 1 90 ? 4.938 -1.990 6.158 1.00 91.88 90 TRP A CA 1
ATOM 742 C C . TRP A 1 90 ? 4.054 -1.204 7.132 1.00 91.88 90 TRP A C 1
ATOM 744 O O . TRP A 1 90 ? 3.614 -1.746 8.147 1.00 91.88 90 TRP A O 1
ATOM 754 N N . ARG A 1 91 ? 3.705 0.041 6.793 1.00 88.56 91 ARG A N 1
ATOM 755 C CA . ARG A 1 91 ? 2.805 0.883 7.590 1.00 88.56 91 ARG A CA 1
ATOM 756 C C . ARG A 1 91 ? 1.427 0.242 7.765 1.00 88.56 91 ARG A C 1
ATOM 758 O O . ARG A 1 91 ? 0.882 0.258 8.875 1.00 88.56 91 ARG A O 1
ATOM 765 N N . THR A 1 92 ? 0.862 -0.349 6.711 1.00 86.69 92 THR A N 1
ATOM 766 C CA . THR A 1 92 ? -0.416 -1.074 6.789 1.00 86.69 92 THR A CA 1
ATOM 767 C C . THR A 1 92 ? -0.314 -2.282 7.720 1.00 86.69 92 THR A C 1
ATOM 769 O O . THR A 1 92 ? -1.171 -2.455 8.588 1.00 86.69 92 THR A O 1
ATOM 772 N N . ILE A 1 93 ? 0.747 -3.086 7.605 1.00 90.12 93 ILE A N 1
ATOM 773 C CA . ILE A 1 93 ? 0.968 -4.260 8.464 1.00 90.12 93 ILE A CA 1
ATOM 774 C C . ILE A 1 93 ? 1.116 -3.843 9.930 1.00 90.12 93 ILE A C 1
ATOM 776 O O . ILE A 1 93 ? 0.472 -4.431 10.799 1.00 90.12 93 ILE A O 1
ATOM 780 N N . SER A 1 94 ? 1.910 -2.811 10.212 1.00 91.25 94 SER A N 1
ATOM 781 C CA . SER A 1 94 ? 2.095 -2.274 11.564 1.00 91.25 94 SER A CA 1
ATOM 782 C C . SER A 1 94 ? 0.780 -1.760 12.155 1.00 91.25 94 SER A C 1
ATOM 784 O O . SER A 1 94 ? 0.475 -2.038 13.311 1.00 91.25 94 SER A O 1
ATOM 786 N N . THR A 1 95 ? -0.058 -1.104 11.345 1.00 87.44 95 THR A N 1
ATOM 787 C CA . THR A 1 95 ? -1.393 -0.649 11.773 1.00 87.44 95 THR A CA 1
ATOM 788 C C . THR A 1 95 ? -2.314 -1.823 12.100 1.00 87.44 95 THR A C 1
ATOM 790 O O . THR A 1 95 ? -3.046 -1.778 13.085 1.00 87.44 95 THR A O 1
ATOM 793 N N . ILE A 1 96 ? -2.270 -2.896 11.306 1.00 89.81 96 ILE A N 1
ATOM 794 C CA . ILE A 1 96 ? -3.044 -4.115 11.567 1.00 89.81 96 ILE A CA 1
ATOM 795 C C . ILE A 1 96 ? -2.565 -4.805 12.848 1.00 89.81 96 ILE A C 1
ATOM 797 O O . ILE A 1 96 ? -3.397 -5.262 13.627 1.00 89.81 96 ILE A O 1
ATOM 801 N N . LYS A 1 97 ? -1.247 -4.887 13.075 1.00 92.44 97 LYS A N 1
ATOM 802 C CA . LYS A 1 97 ? -0.680 -5.450 14.310 1.00 92.44 97 LYS A CA 1
ATOM 803 C C . LYS A 1 97 ? -1.131 -4.652 15.530 1.00 92.44 97 LYS A C 1
ATOM 805 O O . LYS A 1 97 ? -1.633 -5.251 16.470 1.00 92.44 97 LYS A O 1
ATOM 810 N N . TRP A 1 98 ? -1.040 -3.325 15.458 1.00 91.88 98 TRP A N 1
ATOM 811 C CA . TRP A 1 98 ? -1.521 -2.430 16.507 1.00 91.88 98 TRP A CA 1
ATOM 812 C C . TRP A 1 98 ? -3.024 -2.621 16.770 1.00 91.88 98 TRP A C 1
ATOM 814 O O . TRP A 1 98 ? -3.414 -2.867 17.899 1.00 91.88 98 TRP A O 1
ATOM 824 N N . LEU A 1 99 ? -3.873 -2.660 15.735 1.00 90.12 99 LEU A N 1
ATOM 825 C CA . LEU A 1 99 ? -5.320 -2.891 15.900 1.00 90.12 99 LEU A CA 1
ATOM 826 C C . LEU A 1 99 ? -5.681 -4.251 16.520 1.00 90.12 99 LEU A C 1
ATOM 828 O O . LEU A 1 99 ? -6.772 -4.401 17.069 1.00 90.12 99 LEU A O 1
ATOM 832 N N . LYS A 1 100 ? -4.813 -5.256 16.378 1.00 91.44 100 LYS A N 1
ATOM 833 C CA . LYS A 1 100 ? -5.011 -6.588 16.961 1.00 91.44 100 LYS A CA 1
ATOM 834 C C . LYS A 1 100 ? -4.526 -6.682 18.405 1.00 91.44 100 LYS A C 1
ATOM 836 O O . LYS A 1 100 ? -4.914 -7.629 19.083 1.00 91.44 100 LYS A O 1
ATOM 841 N N . ASP A 1 101 ? -3.698 -5.745 18.861 1.00 94.06 101 ASP A N 1
ATOM 842 C CA . ASP A 1 101 ? -3.160 -5.760 20.215 1.00 94.06 101 ASP A CA 1
ATOM 843 C C . ASP A 1 101 ? -4.298 -5.522 21.229 1.00 94.06 101 ASP A C 1
ATOM 845 O O . ASP A 1 101 ? -4.989 -4.496 21.145 1.00 94.06 101 ASP A O 1
ATOM 849 N N . PRO A 1 102 ? -4.545 -6.458 22.167 1.00 90.50 102 PRO A N 1
ATOM 850 C CA . PRO A 1 102 ? -5.567 -6.294 23.197 1.00 90.50 102 PRO A CA 1
ATOM 851 C C . PRO A 1 102 ? -5.308 -5.087 24.107 1.00 90.50 102 PRO A C 1
ATOM 853 O O . PRO A 1 102 ? -6.274 -4.520 24.604 1.00 90.50 102 PRO A O 1
ATOM 856 N N . ASN A 1 103 ? -4.056 -4.644 24.256 1.00 93.81 103 ASN A N 1
ATOM 857 C CA . ASN A 1 103 ? -3.687 -3.500 25.096 1.00 93.81 103 ASN A CA 1
ATOM 858 C C . ASN A 1 103 ? -3.921 -2.141 24.418 1.00 93.81 103 ASN A C 1
ATOM 860 O O . ASN A 1 103 ? -3.626 -1.095 24.996 1.00 93.81 103 ASN A O 1
ATOM 864 N N . THR A 1 104 ? -4.422 -2.128 23.181 1.00 89.00 104 THR A N 1
ATOM 865 C CA . THR A 1 104 ? -4.721 -0.878 22.483 1.00 89.00 104 THR A CA 1
ATOM 866 C C . THR A 1 104 ? -5.882 -0.161 23.168 1.00 89.00 104 THR A C 1
ATOM 868 O O . THR A 1 104 ? -6.967 -0.741 23.269 1.00 89.00 104 THR A O 1
ATOM 871 N N . PRO A 1 105 ? -5.705 1.106 23.593 1.00 88.94 105 PRO A N 1
ATOM 872 C CA . PRO A 1 105 ? -6.735 1.812 24.333 1.00 88.94 105 PRO A CA 1
ATOM 873 C C . PRO A 1 105 ? -7.999 1.969 23.469 1.00 88.94 105 PRO A C 1
ATOM 875 O O . PRO A 1 105 ? -7.908 2.375 22.301 1.00 88.94 105 PRO A O 1
ATOM 878 N N . PRO A 1 106 ? -9.184 1.665 24.028 1.00 86.00 106 PRO A N 1
ATOM 879 C CA . PRO A 1 106 ? -10.446 1.621 23.291 1.00 86.00 106 PRO A CA 1
ATOM 880 C C . PRO A 1 106 ? -10.796 2.970 22.666 1.00 86.00 106 PRO A C 1
ATOM 882 O O . PRO A 1 106 ? -11.337 3.023 21.565 1.00 86.00 106 PRO A O 1
ATOM 885 N N . GLU A 1 107 ? -10.391 4.066 23.305 1.00 84.88 107 GLU A N 1
ATOM 886 C CA . GLU A 1 107 ? -10.570 5.426 22.801 1.00 84.88 107 GLU A CA 1
ATOM 887 C C . GLU A 1 107 ? -9.969 5.602 21.402 1.00 84.88 107 GLU A C 1
ATOM 889 O O . GLU A 1 107 ? -10.621 6.135 20.509 1.00 84.88 107 GLU A O 1
ATOM 894 N N . LEU A 1 108 ? -8.766 5.074 21.151 1.00 83.12 108 LEU A N 1
ATOM 895 C CA . LEU A 1 108 ? -8.117 5.181 19.840 1.00 83.12 108 LEU A CA 1
ATOM 896 C C . LEU A 1 108 ? -8.794 4.294 18.780 1.00 83.12 108 LEU A C 1
ATOM 898 O O . LEU A 1 108 ? -8.726 4.592 17.579 1.00 83.12 108 LEU A O 1
ATOM 902 N N . ILE A 1 109 ? -9.464 3.221 19.207 1.00 84.00 109 ILE A N 1
ATOM 903 C CA . ILE A 1 109 ? -10.238 2.306 18.355 1.00 84.00 109 ILE A CA 1
ATOM 904 C C . ILE A 1 109 ? -11.612 2.897 18.020 1.00 84.00 109 ILE A C 1
ATOM 906 O O . ILE A 1 109 ? -12.110 2.691 16.913 1.00 84.00 109 ILE A O 1
ATOM 910 N N . VAL A 1 110 ? -12.214 3.679 18.915 1.00 81.75 110 VAL A N 1
ATOM 911 C CA . VAL A 1 110 ? -13.551 4.252 18.705 1.00 81.75 110 VAL A CA 1
ATOM 912 C C . VAL A 1 110 ? -13.489 5.640 18.071 1.00 81.75 110 VAL A C 1
ATOM 914 O O . VAL A 1 110 ? -14.281 5.903 17.173 1.00 81.75 110 VAL A O 1
ATOM 917 N N . ALA A 1 111 ? -12.496 6.474 18.401 1.00 76.00 111 ALA A N 1
ATOM 918 C CA . ALA A 1 111 ? -12.435 7.900 18.037 1.00 76.00 111 ALA A CA 1
ATOM 919 C C . ALA A 1 111 ? -12.459 8.239 16.533 1.00 76.00 111 ALA A C 1
ATOM 921 O O . ALA A 1 111 ? -12.461 9.404 16.183 1.00 76.00 111 ALA A O 1
ATOM 922 N N . GLY A 1 112 ? -12.508 7.262 15.633 1.00 64.50 112 GLY A N 1
ATOM 923 C CA . GLY A 1 112 ? -12.276 7.419 14.202 1.00 64.50 112 GLY A CA 1
ATOM 924 C C . GLY A 1 112 ? -10.846 7.883 13.911 1.00 64.50 112 GLY A C 1
ATOM 925 O O . GLY A 1 112 ? -10.304 8.782 14.539 1.00 64.50 112 GLY A O 1
ATOM 926 N N . THR A 1 113 ? -10.191 7.298 12.916 1.00 60.72 113 THR A N 1
ATOM 927 C CA . THR A 1 113 ? -9.165 8.064 12.203 1.00 60.72 113 THR A CA 1
ATOM 928 C C . THR A 1 113 ? -9.842 8.569 10.949 1.00 60.72 113 THR A C 1
ATOM 930 O O . THR A 1 113 ? -10.020 7.789 10.014 1.00 60.72 113 THR A O 1
ATOM 933 N N . GLN A 1 114 ? -10.252 9.839 10.922 1.00 58.47 114 GLN A N 1
ATOM 934 C CA . GLN A 1 114 ? -10.517 10.471 9.638 1.00 58.47 114 GLN A CA 1
ATOM 935 C C . GLN A 1 114 ? -9.172 10.561 8.924 1.00 58.47 114 GLN A C 1
ATOM 937 O O . GLN A 1 114 ? -8.298 11.356 9.266 1.00 58.47 114 GLN A O 1
ATOM 942 N N . THR A 1 115 ? -8.967 9.664 7.966 1.00 55.19 115 THR A N 1
ATOM 943 C CA . THR A 1 115 ? -7.936 9.854 6.958 1.00 55.19 115 THR A CA 1
ATOM 944 C C . THR A 1 115 ? -8.370 11.069 6.161 1.00 55.19 115 THR A C 1
ATOM 946 O O . THR A 1 115 ? -9.329 10.979 5.395 1.00 55.19 115 THR A O 1
ATOM 949 N N . GLY A 1 116 ? -7.718 12.210 6.392 1.00 56.75 116 GLY A N 1
ATOM 950 C CA . GLY A 1 116 ? -7.921 13.385 5.557 1.00 56.75 116 GLY A CA 1
ATOM 951 C C . GLY A 1 116 ? -7.789 12.997 4.083 1.00 56.75 116 GLY A C 1
ATOM 952 O O . GLY A 1 116 ? -7.007 12.105 3.738 1.00 56.75 116 GLY A O 1
ATOM 953 N N . TRP A 1 117 ? -8.564 13.665 3.229 1.00 46.91 117 TRP A N 1
ATOM 954 C CA . TRP A 1 117 ? -8.714 13.389 1.792 1.00 46.91 117 TRP A CA 1
ATOM 955 C C . TRP A 1 117 ? -7.379 13.248 1.032 1.00 46.91 117 TRP A C 1
ATOM 957 O O . TRP A 1 117 ? -7.315 12.598 -0.005 1.00 46.91 117 TRP A O 1
ATOM 967 N N . TYR A 1 118 ? -6.295 13.801 1.582 1.00 48.28 118 TYR A N 1
ATOM 968 C CA . TYR A 1 118 ? -4.955 13.796 1.000 1.00 48.28 118 TYR A CA 1
ATOM 969 C C . TYR A 1 118 ? -3.952 12.840 1.659 1.00 48.28 118 TYR A C 1
ATOM 971 O O . TYR A 1 118 ? -2.761 13.018 1.462 1.00 48.28 118 TYR A O 1
ATOM 979 N N . GLY A 1 119 ? -4.360 11.846 2.457 1.00 49.16 119 GLY A N 1
ATOM 980 C CA . GLY A 1 119 ? -3.494 10.717 2.865 1.00 49.16 119 GLY A CA 1
ATOM 981 C C . GLY A 1 119 ? -2.245 11.027 3.724 1.00 49.16 119 GLY A C 1
ATOM 982 O O . GLY A 1 119 ? -1.639 10.099 4.265 1.00 49.16 119 GLY A O 1
ATOM 983 N N . PHE A 1 120 ? -1.889 12.300 3.918 1.00 39.59 120 PHE A N 1
ATOM 984 C CA . PHE A 1 120 ? -0.637 12.747 4.542 1.00 39.59 120 PHE A CA 1
ATOM 985 C C . PHE A 1 120 ? -0.792 13.342 5.948 1.00 39.59 120 PHE A C 1
ATOM 987 O O . PHE A 1 120 ? 0.199 13.710 6.569 1.00 39.59 120 PHE A O 1
ATOM 994 N N . GLY A 1 121 ? -1.999 13.360 6.514 1.00 44.59 121 GLY A N 1
ATOM 995 C CA . GLY A 1 121 ? -2.226 13.818 7.886 1.00 44.59 121 GLY A CA 1
ATOM 996 C C . GLY A 1 121 ? -3.243 12.942 8.599 1.00 44.59 121 GLY A C 1
ATOM 997 O O . GLY A 1 121 ? -4.392 12.846 8.173 1.00 44.59 121 GLY A O 1
ATOM 998 N N . ARG A 1 122 ? -2.833 12.294 9.697 1.00 45.75 122 ARG A N 1
ATOM 999 C CA . ARG A 1 122 ? -3.785 11.762 10.678 1.00 45.75 122 ARG A CA 1
ATOM 1000 C C . ARG A 1 122 ? -4.278 12.945 11.504 1.00 45.75 122 ARG A C 1
ATOM 1002 O O . ARG A 1 122 ? -3.677 13.283 12.515 1.00 45.75 122 ARG A O 1
ATOM 1009 N N . SER A 1 123 ? -5.375 13.560 11.090 1.00 46.38 123 SER A N 1
ATOM 1010 C CA . SER A 1 123 ? -6.205 14.300 12.032 1.00 46.38 123 SER A CA 1
ATOM 1011 C C . SER A 1 123 ? -7.033 13.269 12.794 1.00 46.38 123 SER A C 1
ATOM 1013 O O . SER A 1 123 ? -7.977 12.690 12.254 1.00 46.38 123 SER A O 1
ATOM 1015 N N . THR A 1 124 ? -6.660 12.987 14.043 1.00 47.94 124 THR A N 1
ATOM 1016 C CA . THR A 1 124 ? -7.581 12.373 15.004 1.00 47.94 124 THR A CA 1
ATOM 1017 C C . THR A 1 124 ? -8.658 13.402 15.291 1.00 47.94 124 THR A C 1
ATOM 1019 O O . THR A 1 124 ? -8.553 14.186 16.230 1.00 47.94 124 THR A O 1
ATOM 1022 N N . ILE A 1 125 ? -9.676 13.452 14.440 1.00 48.09 125 ILE A N 1
ATOM 1023 C CA . ILE A 1 125 ? -10.926 14.067 14.847 1.00 48.09 125 ILE A CA 1
ATOM 1024 C C . ILE A 1 125 ? -11.484 13.078 15.843 1.00 48.09 125 ILE A C 1
ATOM 1026 O O . ILE A 1 125 ? -11.942 12.019 15.432 1.00 48.09 125 ILE A O 1
ATOM 1030 N N . VAL A 1 126 ? -11.366 13.385 17.135 1.00 48.75 126 VAL A N 1
ATOM 1031 C CA . VAL A 1 126 ? -12.201 12.745 18.144 1.00 48.75 126 VAL A CA 1
ATOM 1032 C C . VAL A 1 126 ? -13.606 13.005 17.643 1.00 48.75 126 VAL A C 1
ATOM 1034 O O . VAL A 1 126 ? -14.066 14.145 17.692 1.00 48.75 126 VAL A O 1
ATOM 1037 N N . ILE A 1 127 ? -14.242 11.994 17.047 1.00 49.06 127 ILE A N 1
ATOM 1038 C CA . ILE A 1 127 ? -15.676 12.059 16.818 1.00 49.06 127 ILE A CA 1
ATOM 1039 C C . ILE A 1 127 ? -16.209 12.203 18.231 1.00 49.06 127 ILE A C 1
ATOM 1041 O O . ILE A 1 127 ? -16.213 11.243 19.000 1.00 49.06 127 ILE A O 1
ATOM 1045 N N . GLN A 1 128 ? -16.520 13.442 18.604 1.00 46.06 128 GLN A N 1
ATOM 1046 C CA . GLN A 1 128 ? -17.300 13.747 19.774 1.00 46.06 128 GLN A CA 1
ATOM 1047 C C . GLN A 1 128 ? -18.585 13.010 19.463 1.00 46.06 128 GLN A C 1
ATOM 1049 O O . GLN A 1 128 ? -19.340 13.428 18.584 1.00 46.06 128 GLN A O 1
ATOM 1054 N N . GLN A 1 129 ? -18.685 11.797 20.016 1.00 49.78 129 GLN A N 1
ATOM 1055 C CA . GLN A 1 129 ? -19.823 10.915 19.868 1.00 49.78 129 GLN A CA 1
ATOM 1056 C C . GLN A 1 129 ? -21.011 11.853 20.020 1.00 49.78 129 GLN A C 1
ATOM 1058 O O . GLN A 1 129 ? -21.039 12.522 21.060 1.00 49.78 129 GLN A O 1
ATOM 1063 N N . PRO A 1 130 ? -21.852 12.059 18.977 1.00 48.50 130 PRO A N 1
ATOM 1064 C CA . PRO A 1 130 ? -22.978 12.971 19.095 1.00 48.50 130 PRO A CA 1
ATOM 1065 C C . PRO A 1 130 ? -23.660 12.480 20.344 1.00 48.50 130 PRO A C 1
ATOM 1067 O O . PRO A 1 130 ? -24.009 11.293 20.362 1.00 48.50 130 PRO A O 1
ATOM 1070 N N . ALA A 1 131 ? -23.596 13.310 21.401 1.00 53.25 131 ALA A N 1
ATOM 1071 C CA . ALA A 1 131 ? -23.856 12.893 22.769 1.00 53.25 131 ALA A CA 1
ATOM 1072 C C . ALA A 1 131 ? -25.037 11.970 22.649 1.00 53.25 131 ALA A C 1
ATOM 1074 O O . ALA A 1 131 ? -26.014 12.420 22.036 1.00 53.25 131 ALA A O 1
ATOM 1075 N N . GLN A 1 132 ? -24.867 10.683 23.021 1.00 47.94 132 GLN A N 1
ATOM 1076 C CA . GLN A 1 132 ? -25.963 9.727 22.944 1.00 47.94 132 GLN A CA 1
ATOM 1077 C C . GLN A 1 132 ? -27.150 10.539 23.389 1.00 47.94 132 GLN A C 1
ATOM 1079 O O . GLN A 1 132 ? -27.090 11.112 24.483 1.00 47.94 132 GLN A O 1
ATOM 1084 N N . GLN A 1 133 ? -28.103 10.758 22.480 1.00 45.62 133 GLN A N 1
ATOM 1085 C CA . GLN A 1 133 ? -29.331 11.396 22.864 1.00 45.62 133 GLN A CA 1
ATOM 1086 C C . GLN A 1 133 ? -29.897 10.348 23.804 1.00 45.62 133 GLN A C 1
ATOM 1088 O O . GLN A 1 133 ? -30.598 9.428 23.395 1.00 45.62 133 GLN A O 1
ATOM 1093 N N . GLN A 1 134 ? -29.501 10.443 25.076 1.00 45.25 134 GLN A N 1
ATOM 1094 C CA . GLN A 1 134 ? -30.364 10.234 26.188 1.00 45.25 134 GLN A CA 1
ATOM 1095 C C . GLN A 1 134 ? -31.548 11.095 25.783 1.00 45.25 134 GLN A C 1
ATOM 1097 O O . GLN A 1 134 ? -31.625 12.287 26.066 1.00 45.25 134 GLN A O 1
ATOM 1102 N N . TYR A 1 135 ? -32.462 10.470 25.041 1.00 42.25 135 TYR A N 1
ATOM 1103 C CA . TYR A 1 135 ? -33.838 10.436 25.439 1.00 42.25 135 TYR A CA 1
ATOM 1104 C C . TYR A 1 135 ? -33.792 10.247 26.954 1.00 42.25 135 TYR A C 1
ATOM 1106 O O . TYR A 1 135 ? -33.884 9.143 27.482 1.00 42.25 135 TYR A O 1
ATOM 1114 N N . TYR A 1 136 ? -33.587 11.360 27.664 1.00 45.25 136 TYR A N 1
ATOM 1115 C CA . TYR A 1 136 ? -34.374 11.644 28.826 1.00 45.25 136 TYR A CA 1
ATOM 1116 C C . TYR A 1 136 ? -35.765 11.279 28.346 1.00 45.25 136 TYR A C 1
ATOM 1118 O O . TYR A 1 136 ? -36.344 11.969 27.505 1.00 45.25 136 TYR A O 1
ATOM 1126 N N . GLN A 1 137 ? -36.224 10.098 28.754 1.00 49.53 137 GLN A N 1
ATOM 1127 C CA . GLN A 1 137 ? -37.639 9.868 28.886 1.00 49.53 137 GLN A CA 1
ATOM 1128 C C . GLN A 1 137 ? -38.080 11.051 29.732 1.00 49.53 137 GLN A C 1
ATOM 1130 O O . GLN A 1 137 ? -37.887 11.063 30.947 1.00 49.53 137 GLN A O 1
ATOM 1135 N N . GLN A 1 138 ? -38.527 12.120 29.068 1.00 57.12 138 GLN A N 1
ATOM 1136 C CA . GLN A 1 138 ? -39.346 13.104 29.724 1.00 57.12 138 GLN A CA 1
ATOM 1137 C C . GLN A 1 138 ? -40.431 12.251 30.367 1.00 57.12 138 GLN A C 1
ATOM 1139 O O . GLN A 1 138 ? -41.079 11.484 29.641 1.00 57.12 138 GLN A O 1
ATOM 1144 N N . PRO A 1 139 ? -40.565 12.268 31.706 1.00 65.25 139 PRO A N 1
ATOM 1145 C CA . PRO A 1 139 ? -41.714 11.634 32.313 1.00 65.25 139 PRO A CA 1
ATOM 1146 C C . PRO A 1 139 ? -42.935 12.165 31.556 1.00 65.25 139 PRO A C 1
ATOM 1148 O O . PRO A 1 139 ? -42.956 13.363 31.235 1.00 65.25 139 PRO A O 1
ATOM 1151 N N . PRO A 1 140 ? -43.876 11.289 31.163 1.00 68.31 140 PRO A N 1
ATOM 1152 C CA . PRO A 1 140 ? -45.039 11.720 30.408 1.00 68.31 140 PRO A CA 1
ATOM 1153 C C . PRO A 1 140 ? -45.638 12.940 31.117 1.00 68.31 140 PRO A C 1
ATOM 1155 O O . PRO A 1 140 ? -45.661 12.957 32.355 1.00 68.31 140 PRO A O 1
ATOM 1158 N N . PRO A 1 141 ? -46.045 13.985 30.373 1.00 70.75 141 PRO A N 1
ATOM 1159 C CA . PRO A 1 141 ? -46.648 15.157 30.988 1.00 70.75 141 PRO A CA 1
ATOM 1160 C C . PRO A 1 141 ? -47.764 14.680 31.924 1.00 70.75 141 PRO A C 1
ATOM 1162 O O . PRO A 1 141 ? -48.478 13.742 31.555 1.00 70.75 141 PRO A O 1
ATOM 1165 N N . PRO A 1 142 ? -47.897 15.251 33.136 1.00 60.44 142 PRO A N 1
ATOM 1166 C CA . PRO A 1 142 ? -48.935 14.831 34.061 1.00 60.44 142 PRO A CA 1
ATOM 1167 C C . PRO A 1 142 ? -50.271 14.905 33.330 1.00 60.44 142 PRO A C 1
ATOM 1169 O O . PRO A 1 142 ? -50.670 15.972 32.858 1.00 60.44 142 PRO A O 1
ATOM 1172 N N . THR A 1 143 ? -50.922 13.752 33.177 1.00 58.09 143 THR A N 1
ATOM 1173 C CA . THR A 1 143 ? -52.271 13.662 32.639 1.00 58.09 143 THR A CA 1
ATOM 1174 C C . THR A 1 143 ? -53.146 14.505 33.556 1.00 58.09 143 THR A C 1
ATOM 1176 O O . THR A 1 143 ? -53.454 14.093 34.673 1.00 58.09 143 THR A O 1
ATOM 1179 N N . TYR A 1 144 ? -53.497 15.715 33.123 1.00 55.06 144 TYR A N 1
ATOM 1180 C CA . TYR A 1 144 ? -54.547 16.487 33.766 1.00 55.06 144 TYR A CA 1
ATOM 1181 C C . TYR A 1 144 ? -55.818 15.649 33.656 1.00 55.06 144 TYR A C 1
ATOM 1183 O O . TYR A 1 144 ? -56.388 15.517 32.574 1.00 55.06 144 TYR A O 1
ATOM 1191 N N . ALA A 1 145 ? -56.215 15.024 34.762 1.00 57.59 145 ALA A N 1
ATOM 1192 C CA . ALA A 1 145 ? -57.547 14.474 34.898 1.00 57.59 145 ALA A CA 1
ATOM 1193 C C . ALA A 1 145 ? -58.523 15.658 34.805 1.00 57.59 145 ALA A C 1
ATOM 1195 O O . ALA A 1 145 ? -58.402 16.590 35.605 1.00 57.59 145 ALA A O 1
ATOM 1196 N N . PRO A 1 146 ? -59.448 15.684 33.833 1.00 52.28 146 PRO A N 1
ATOM 1197 C CA . PRO A 1 146 ? -60.537 16.634 33.895 1.00 52.28 146 PRO A CA 1
ATOM 1198 C C . PRO A 1 146 ? -61.436 16.216 35.060 1.00 52.28 146 PRO A C 1
ATOM 1200 O O . PRO A 1 146 ? -62.044 15.146 35.037 1.00 52.28 146 PRO A O 1
ATOM 1203 N N . ASP A 1 147 ? -61.489 17.064 36.087 1.00 54.84 147 ASP A N 1
ATOM 1204 C CA . ASP A 1 147 ? -62.564 17.061 37.075 1.00 54.84 147 ASP A CA 1
ATOM 1205 C C . ASP A 1 147 ? -63.882 17.205 36.307 1.00 54.84 147 ASP A C 1
ATOM 1207 O O . ASP A 1 147 ? -64.146 18.222 35.662 1.00 54.84 147 ASP A O 1
ATOM 1211 N N . GLY A 1 148 ? -64.668 16.134 36.276 1.00 45.66 148 GLY A N 1
ATOM 1212 C CA . GLY A 1 148 ? -65.762 16.028 35.322 1.00 45.66 148 GLY A CA 1
ATOM 1213 C C . GLY A 1 148 ? -66.584 14.772 35.518 1.00 45.66 148 GLY A C 1
ATOM 1214 O O . GLY A 1 148 ? -66.670 13.924 34.637 1.00 45.66 148 GLY A O 1
ATOM 1215 N N . SER A 1 149 ? -67.184 14.660 36.694 1.00 52.56 149 SER A N 1
ATOM 1216 C CA . SER A 1 149 ? -68.242 13.717 37.032 1.00 52.56 149 SER A CA 1
ATOM 1217 C C . SER A 1 149 ? -69.370 13.761 35.994 1.00 52.56 149 SER A C 1
ATOM 1219 O O . SER A 1 149 ? -70.199 14.663 36.036 1.00 52.56 149 SER A O 1
ATOM 1221 N N . TYR A 1 150 ? -69.455 12.771 35.105 1.00 45.44 150 TYR A N 1
ATOM 1222 C CA . TYR A 1 150 ? -70.714 12.410 34.450 1.00 45.44 150 TYR A CA 1
ATOM 1223 C C . TYR A 1 150 ? -70.823 10.888 34.338 1.00 45.44 150 TYR A C 1
ATOM 1225 O O . TYR A 1 150 ? -69.985 10.212 33.747 1.00 45.44 150 TYR A O 1
ATOM 1233 N N . ALA A 1 151 ? -71.864 10.363 34.981 1.00 48.84 151 ALA A N 1
ATOM 1234 C CA . ALA A 1 151 ? -72.221 8.954 35.017 1.00 48.84 151 ALA A CA 1
ATOM 1235 C C . ALA A 1 151 ? -72.593 8.414 33.617 1.00 48.84 151 ALA A C 1
ATOM 1237 O O . ALA A 1 151 ? -73.142 9.162 32.802 1.00 48.84 151 ALA A O 1
ATOM 1238 N N . PRO A 1 152 ? -72.357 7.118 33.336 1.00 47.69 152 PRO A N 1
ATOM 1239 C CA . PRO A 1 152 ? -72.695 6.513 32.057 1.00 47.69 152 PRO A CA 1
ATOM 1240 C C . PRO A 1 152 ? -74.176 6.122 32.025 1.00 47.69 152 PRO A C 1
ATOM 1242 O O . PRO A 1 152 ? -74.643 5.356 32.865 1.00 47.69 152 PRO A O 1
ATOM 1245 N N . ASN A 1 153 ? -74.902 6.597 31.016 1.00 45.03 153 ASN A N 1
ATOM 1246 C CA . ASN A 1 153 ? -76.196 6.041 30.639 1.00 45.03 153 ASN A CA 1
ATOM 1247 C C . ASN A 1 153 ? -76.082 5.385 29.262 1.00 45.03 153 ASN A C 1
ATOM 1249 O O . ASN A 1 153 ? -75.834 6.064 28.269 1.00 45.03 153 ASN A O 1
ATOM 1253 N N . GLY A 1 154 ? -76.352 4.079 29.224 1.00 41.50 154 GLY A N 1
ATOM 1254 C CA . GLY A 1 154 ? -76.884 3.402 28.043 1.00 41.50 154 GLY A CA 1
ATOM 1255 C C . GLY A 1 154 ? -75.953 2.390 27.367 1.00 41.50 154 GLY A C 1
ATOM 1256 O O . GLY A 1 154 ? -74.914 2.775 26.837 1.00 41.50 154 GLY A O 1
ATOM 1257 N N . PRO A 1 155 ? -76.350 1.105 27.292 1.00 54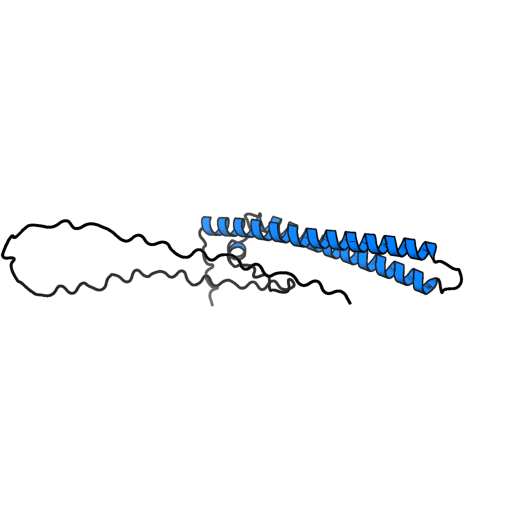.44 155 PRO A N 1
ATOM 1258 C CA . PRO A 1 155 ? -75.758 0.143 26.380 1.00 54.44 155 PRO A CA 1
ATOM 1259 C C . PRO A 1 155 ? -76.507 0.186 25.041 1.00 54.44 155 PRO A C 1
ATOM 1261 O O . PRO A 1 155 ? -77.694 -0.119 24.980 1.00 54.44 155 PRO A O 1
ATOM 1264 N N . TYR A 1 156 ? -75.806 0.510 23.957 1.00 46.41 156 TYR A N 1
ATOM 1265 C CA . TYR A 1 156 ? -76.251 0.186 22.602 1.00 46.41 156 TYR A CA 1
ATOM 1266 C C . TYR A 1 156 ? -75.062 -0.353 21.806 1.00 46.41 156 TYR A C 1
ATOM 1268 O O . TYR A 1 156 ? -74.168 0.380 21.398 1.00 46.41 156 TYR A O 1
ATOM 1276 N N . ALA A 1 157 ? -75.065 -1.664 21.600 1.00 50.31 157 ALA A N 1
ATOM 1277 C CA . ALA A 1 157 ? -74.496 -2.289 20.409 1.00 50.31 157 ALA A CA 1
ATOM 1278 C C . ALA A 1 157 ? -75.670 -2.584 19.444 1.00 50.31 157 ALA A C 1
ATOM 1280 O O . ALA A 1 157 ? -76.818 -2.473 19.888 1.00 50.31 157 ALA A O 1
ATOM 1281 N N . PRO A 1 158 ? -75.479 -3.055 18.194 1.00 58.03 158 PRO A N 1
ATOM 1282 C CA . PRO A 1 158 ? -74.254 -3.257 17.409 1.00 58.03 158 PRO A CA 1
ATOM 1283 C C . PRO A 1 158 ? -74.381 -2.718 15.955 1.00 58.03 158 PRO A C 1
ATOM 1285 O O . PRO A 1 158 ? -75.455 -2.303 15.531 1.00 58.03 158 PRO A O 1
ATOM 1288 N N . ASN A 1 159 ? -73.297 -2.782 15.169 1.00 42.78 159 ASN A N 1
ATOM 1289 C CA . ASN A 1 159 ? -73.240 -3.385 13.817 1.00 42.78 159 ASN A CA 1
ATOM 1290 C C . ASN A 1 159 ? -72.223 -2.708 12.891 1.00 42.78 159 ASN A C 1
ATOM 1292 O O . ASN A 1 159 ? -72.255 -1.499 12.684 1.00 42.78 159 ASN A O 1
ATOM 1296 N N . GLY A 1 160 ? -71.422 -3.550 12.231 1.00 43.25 160 GLY A N 1
ATOM 1297 C CA . GLY A 1 160 ? -70.839 -3.251 10.925 1.00 43.25 160 GLY A CA 1
ATOM 1298 C C . GLY A 1 160 ? -69.358 -3.605 10.782 1.00 43.25 160 GLY A C 1
ATOM 1299 O O . GLY A 1 160 ? -68.517 -2.827 11.223 1.00 43.25 160 GLY A O 1
ATOM 1300 N N . PRO A 1 161 ? -69.011 -4.720 10.113 1.00 57.44 161 PRO A N 1
ATOM 1301 C CA . PRO A 1 161 ? -67.686 -4.921 9.550 1.00 57.44 161 PRO A CA 1
ATOM 1302 C C . PRO A 1 161 ? -67.658 -4.331 8.131 1.00 57.44 161 PRO A C 1
ATOM 1304 O O . PRO A 1 161 ? -68.478 -4.704 7.296 1.00 57.44 161 PRO A O 1
ATOM 1307 N N . TYR A 1 162 ? -66.710 -3.443 7.835 1.00 53.28 162 TYR A N 1
ATOM 1308 C CA . TYR A 1 162 ? -66.364 -3.110 6.452 1.00 53.28 162 TYR A CA 1
ATOM 1309 C C . TYR A 1 162 ? -64.851 -3.175 6.248 1.00 53.28 162 TYR A C 1
ATOM 1311 O O . TYR A 1 162 ? -64.061 -2.857 7.134 1.00 53.28 162 TYR A O 1
ATOM 1319 N N . ALA A 1 163 ? -64.518 -3.723 5.086 1.00 57.31 163 ALA A N 1
ATOM 1320 C CA . ALA A 1 163 ? -63.307 -4.431 4.702 1.00 57.31 163 ALA A CA 1
ATOM 1321 C C . ALA A 1 163 ? -62.045 -3.557 4.535 1.00 57.31 163 ALA A C 1
ATOM 1323 O O . ALA A 1 163 ? -62.152 -2.337 4.413 1.00 57.31 163 ALA A O 1
ATOM 1324 N N . PRO A 1 164 ? -60.851 -4.185 4.470 1.00 60.16 164 PRO A N 1
ATOM 1325 C CA . PRO A 1 164 ? -59.614 -3.525 4.082 1.00 60.16 164 PRO A CA 1
ATOM 1326 C C . PRO A 1 164 ? -59.478 -3.537 2.555 1.00 60.16 164 PRO A C 1
ATOM 1328 O O . PRO A 1 164 ? -59.640 -4.584 1.932 1.00 60.16 164 PRO A O 1
ATOM 1331 N N . ASP A 1 165 ? -59.122 -2.408 1.950 1.00 46.28 165 ASP A N 1
ATOM 1332 C CA . ASP A 1 165 ? -58.558 -2.419 0.601 1.00 46.28 165 ASP A CA 1
ATOM 1333 C C . ASP A 1 165 ? -57.646 -1.211 0.375 1.00 46.28 165 ASP A C 1
ATOM 1335 O O . ASP A 1 165 ? -57.895 -0.124 0.896 1.00 46.28 165 ASP A O 1
ATOM 1339 N N . GLY A 1 166 ? -56.586 -1.415 -0.403 1.00 45.25 166 GLY A N 1
ATOM 1340 C CA . GLY A 1 166 ? -55.709 -0.342 -0.862 1.00 45.25 166 GLY A CA 1
ATOM 1341 C C . GLY A 1 166 ? -54.218 -0.623 -0.733 1.00 45.25 166 GLY A C 1
ATOM 1342 O O . GLY A 1 166 ? -53.481 0.176 -0.165 1.00 45.25 166 GLY A O 1
ATOM 1343 N N . SER A 1 167 ? -53.755 -1.741 -1.288 1.00 49.69 167 SER A N 1
ATOM 1344 C CA . SER A 1 167 ? -52.342 -1.915 -1.633 1.00 49.69 167 SER A CA 1
ATOM 1345 C C . SER A 1 167 ? -52.036 -1.167 -2.940 1.00 49.69 167 SER A C 1
ATOM 1347 O O . SER A 1 167 ? -52.702 -1.371 -3.950 1.00 49.69 167 SER A O 1
ATOM 1349 N N . GLN A 1 168 ? -51.019 -0.300 -2.940 1.00 55.72 168 GLN A N 1
ATOM 1350 C CA . GLN A 1 168 ? -50.429 0.260 -4.162 1.00 55.72 168 GLN A CA 1
ATOM 1351 C C . GLN A 1 168 ? -48.904 0.112 -4.135 1.00 55.72 168 GLN A C 1
ATOM 1353 O O . GLN A 1 168 ? -48.252 0.655 -3.242 1.00 55.72 168 GLN A O 1
ATOM 1358 N N . PRO A 1 169 ? -48.316 -0.547 -5.147 1.00 57.56 169 PRO A N 1
ATOM 1359 C CA . PRO A 1 169 ? -46.930 -0.345 -5.529 1.00 57.56 169 PRO A CA 1
ATOM 1360 C C . PRO A 1 169 ? -46.865 0.129 -6.988 1.00 57.56 169 PRO A C 1
ATOM 1362 O O . PRO A 1 169 ? -47.206 -0.614 -7.903 1.00 57.56 169 PRO A O 1
ATOM 1365 N N . HIS A 1 170 ? -46.382 1.345 -7.238 1.00 48.19 170 HIS A N 1
ATOM 1366 C CA . HIS A 1 170 ? -46.012 1.760 -8.592 1.00 48.19 170 HIS A CA 1
ATOM 1367 C C . HIS A 1 170 ? -44.782 2.663 -8.567 1.00 48.19 170 HIS A C 1
ATOM 1369 O O . HIS A 1 170 ? -44.756 3.668 -7.863 1.00 48.19 170 HIS A O 1
ATOM 1375 N N . GLY A 1 171 ? -43.779 2.311 -9.378 1.00 46.72 171 GLY A N 1
ATOM 1376 C CA . GLY A 1 171 ? -42.697 3.231 -9.731 1.00 46.72 171 GLY A CA 1
ATOM 1377 C C . GLY A 1 171 ? -41.343 2.596 -10.037 1.00 46.72 171 GLY A C 1
ATOM 1378 O O . GLY A 1 171 ? -40.335 3.065 -9.520 1.00 46.72 171 GLY A O 1
ATOM 1379 N N . ALA A 1 172 ? -41.290 1.550 -10.865 1.00 47.44 172 ALA A N 1
ATOM 1380 C CA . ALA A 1 172 ? -40.040 1.126 -11.494 1.00 47.44 172 ALA A CA 1
ATOM 1381 C C . ALA A 1 172 ? -39.697 2.092 -12.645 1.00 47.44 172 ALA A C 1
ATOM 1383 O O . ALA A 1 172 ? -40.452 2.196 -13.610 1.00 47.44 172 ALA A O 1
ATOM 1384 N N . TYR A 1 173 ? -38.571 2.801 -12.541 1.00 59.78 173 TYR A N 1
ATOM 1385 C CA . TYR A 1 173 ? -38.001 3.601 -13.631 1.00 59.78 173 TYR A CA 1
ATOM 1386 C C . TYR A 1 173 ? -37.130 2.714 -14.543 1.00 59.78 173 TYR A C 1
ATOM 1388 O O . TYR A 1 173 ? -36.284 1.982 -14.021 1.00 59.78 173 TYR A O 1
ATOM 1396 N N . PRO A 1 174 ? -37.275 2.770 -15.881 1.00 67.75 174 PRO A N 1
ATOM 1397 C CA . PRO A 1 174 ? -36.365 2.091 -16.803 1.00 67.75 174 PRO A CA 1
ATOM 1398 C C . PRO A 1 174 ? -35.060 2.888 -17.036 1.00 67.75 174 PRO A C 1
ATOM 1400 O O . PRO A 1 174 ? -35.052 4.116 -16.911 1.00 67.75 174 PRO A O 1
ATOM 1403 N N . PRO A 1 175 ? -33.947 2.213 -17.390 1.00 59.84 175 PRO A N 1
ATOM 1404 C CA . PRO A 1 175 ? -32.652 2.850 -17.617 1.00 59.84 175 PRO A CA 1
ATOM 1405 C C . PRO A 1 175 ? -32.557 3.524 -18.995 1.00 59.84 175 PRO A C 1
ATOM 1407 O O . PRO A 1 175 ? -32.922 2.950 -20.019 1.00 59.84 175 PRO A O 1
ATOM 1410 N N . ASN A 1 176 ? -31.997 4.736 -19.005 1.00 55.91 176 ASN A N 1
ATOM 1411 C CA . ASN A 1 176 ? -31.633 5.496 -20.201 1.00 55.91 176 ASN A CA 1
ATOM 1412 C C . ASN A 1 176 ? -30.504 4.800 -20.978 1.00 55.91 176 ASN A C 1
ATOM 1414 O O . ASN A 1 176 ? -29.385 4.673 -20.479 1.00 55.91 176 ASN A O 1
ATOM 1418 N N . SER A 1 177 ? -30.778 4.436 -22.227 1.00 49.06 177 SER A N 1
ATOM 1419 C CA . SER A 1 177 ? -29.789 4.048 -23.233 1.00 49.06 177 SER A CA 1
ATOM 1420 C C . SER A 1 177 ? -29.673 5.147 -24.297 1.00 49.06 177 SER A C 1
ATOM 1422 O O . SER A 1 177 ? -30.556 5.278 -25.141 1.00 49.06 177 SER A O 1
ATOM 1424 N N . TYR A 1 178 ? -28.576 5.906 -24.283 1.00 57.16 178 TYR A N 1
ATOM 1425 C CA . TYR A 1 178 ? -28.130 6.748 -25.404 1.00 57.16 178 TYR A CA 1
ATOM 1426 C C . TYR A 1 178 ? -26.945 6.016 -26.060 1.00 57.16 178 TYR A C 1
ATOM 1428 O O . TYR A 1 178 ? -25.928 5.794 -25.407 1.00 57.16 178 TYR A O 1
ATOM 1436 N N . LEU A 1 179 ? -27.129 5.334 -27.200 1.00 49.59 179 LEU A N 1
ATOM 1437 C CA . LEU A 1 179 ? -26.950 5.832 -28.581 1.00 49.59 179 LEU A CA 1
ATOM 1438 C C . LEU A 1 179 ? -25.706 6.725 -28.738 1.00 49.59 179 LEU A C 1
ATOM 1440 O O . LEU A 1 179 ? -25.643 7.814 -28.186 1.00 49.59 179 LEU A O 1
ATOM 1444 N N . HIS A 1 180 ? -24.621 6.200 -29.312 1.00 42.47 180 HIS A N 1
ATOM 1445 C CA . HIS A 1 180 ? -24.349 6.061 -30.757 1.00 42.47 180 HIS A CA 1
ATOM 1446 C C . HIS A 1 180 ? -23.945 7.396 -31.396 1.00 42.47 180 HIS A C 1
ATOM 1448 O O . HIS A 1 180 ? -24.741 8.321 -31.498 1.00 42.47 180 HIS A O 1
ATOM 1454 N N . GLY A 1 181 ? -22.695 7.459 -31.855 1.00 51.75 181 GLY A N 1
ATOM 1455 C CA . GLY A 1 181 ? -22.136 8.616 -32.542 1.00 51.75 181 GLY A CA 1
ATOM 1456 C C . GLY A 1 181 ? -20.703 8.358 -32.993 1.00 51.75 181 GLY A C 1
ATOM 1457 O O . GLY A 1 181 ? -19.761 8.904 -32.432 1.00 51.75 181 GLY A O 1
ATOM 1458 N N . THR A 1 182 ? -20.530 7.489 -33.987 1.00 61.19 182 THR A N 1
ATOM 1459 C CA . THR A 1 182 ? -19.312 7.434 -34.800 1.00 61.19 182 THR A CA 1
ATOM 1460 C C . THR A 1 182 ? -19.354 8.553 -35.830 1.00 61.19 182 THR A C 1
ATOM 1462 O O . THR A 1 182 ? -20.262 8.573 -36.655 1.00 61.19 182 THR A O 1
ATOM 1465 N N . ASN A 1 183 ? -18.348 9.423 -35.847 1.00 55.19 183 ASN A N 1
ATOM 1466 C CA . ASN A 1 183 ? -18.012 10.180 -37.047 1.00 55.19 183 ASN A CA 1
ATOM 1467 C C . ASN A 1 183 ? -16.495 10.185 -37.219 1.00 55.19 183 ASN A C 1
ATOM 1469 O O . ASN A 1 183 ? -15.758 10.696 -36.380 1.00 55.19 183 ASN A O 1
ATOM 1473 N N . LYS A 1 184 ? -16.065 9.543 -38.306 1.00 50.56 184 LYS A N 1
ATOM 1474 C CA . LYS A 1 184 ? -14.744 9.693 -38.905 1.00 50.56 184 LYS A CA 1
ATOM 1475 C C . LYS A 1 184 ? -14.821 10.869 -39.880 1.00 50.56 184 LYS A C 1
ATOM 1477 O O . LYS A 1 184 ? -15.769 10.933 -40.661 1.00 50.56 184 LYS A O 1
ATOM 1482 N N . GLN A 1 185 ? -13.817 11.732 -39.851 1.00 56.75 185 GLN A N 1
ATOM 1483 C CA . GLN A 1 185 ? -13.359 12.522 -40.992 1.00 56.75 185 GLN A CA 1
ATOM 1484 C C . GLN A 1 185 ? -11.872 12.241 -41.163 1.00 56.75 185 GLN A C 1
ATOM 1486 O O . GLN A 1 185 ? -11.203 12.066 -40.118 1.00 56.75 185 GLN A O 1
#

Foldseek 3Di:
DDDPDDDDDDPVLLVVLLVVVLVVLVVVLCVLLVVLVVVLVVLVVVLVVVVVVCVVVCPPPDDPVVVVVVNVVSVVVSVVSVVVSVVSNVVSVVVSVQSPDPPNDSQVSNQDQPCPPVNPDRPSNRPPPPPPPPPPVPPPDPPPDPPDDDDDDDDDDDDDDDDDDDDDDDDDDDDDDDDDDDDDD

Secondary structure (DSSP, 8-state):
-PPPPPP---HHHHHHHHHHHHHHHHHHHHHHHHHHHHHHHHHHHHHHHHHHHHHHT--TTS-HHHHHHHHHHHHHHHHHHHHHHHHHHHHHHHHHHHHH-TTS-HHHHHS--EE-TTSS-EE--------------PPPPP-----------------------------PPPPP---------

pLDDT: mean 73.1, std 18.43, range [39.59, 94.62]

Radius of gyration: 34.6 Å; chains: 1; bounding box: 105×28×78 Å